Protein AF-A0A0Q8W7N7-F1 (afdb_monomer_lite)

Foldseek 3Di:
DDDDFDDDDDDDDDDDDDPPQADWGQDPVRDTDRQAWKKKKKFKAPDPQQLVLVVVQCVQWAPPVAFPDPLVVLCCCVGNVVHHDPCSQVVQVVQDDDPPDPLRQFGKDWTPTPPARIWMWGQASVRIIMTMTIHGDRPVDPVVVVVSVVVNVVCCVVSVTQKMWIAIPFPTDRYLVSVVPRPRTPDMDHHDD

pLDDT: mean 82.01, std 22.56, range [27.44, 98.69]

Radius of gyration: 17.37 Å; chains: 1; bounding box: 49×49×43 Å

Sequence (193 aa):
MLSFVRVVSLVRRTAAPDFDIAPEVIRADGSMGVVPPCFDAYVWVEPADRAATLRAFLDAYVDQVRPGDSRFEAFVRTYVDESPHEGDREALAELRRDDALQVDDCFSLYLRARNHFDAIVTLTRDGAVVLGLSLDDPYGRPAVGKQALKLAKALMAELDAVAAMGGIEVPPPQSRQEWADAARTEFRIGDVG

Secondary structure (DSSP, 8-state):
--PPP----------S-----PPEEE-TTS-EEE-PPEEEEEEEE--SSHHHHHHHHHHHHB-TTS-SSTTHHHHHHHHTSS-PPTTHHHHHHTT-S-TTS--TT-EEEEEEBSSSSEEEEEE-TTS-EEEEEEEE-TT--HHHHHHHHHHHHHHHHHTT-SEEEEEETPPPPSSHHHHHH-TTEEEEEE---

Structure (mmCIF, N/CA/C/O backbone):
data_AF-A0A0Q8W7N7-F1
#
_entry.id   AF-A0A0Q8W7N7-F1
#
loop_
_atom_site.group_PDB
_atom_site.id
_atom_site.type_symbol
_atom_site.label_atom_id
_atom_site.label_alt_id
_atom_site.label_comp_id
_atom_site.label_asym_id
_atom_site.label_entity_id
_atom_site.label_seq_id
_atom_site.pdbx_PDB_ins_code
_atom_site.Cartn_x
_atom_site.Cartn_y
_atom_site.Cartn_z
_atom_site.occupancy
_atom_site.B_iso_or_equiv
_atom_site.auth_seq_id
_atom_site.auth_comp_id
_atom_site.auth_asym_id
_atom_site.auth_atom_id
_atom_site.pdbx_PDB_model_num
ATOM 1 N N . MET A 1 1 ? 4.408 -31.107 5.233 1.00 31.61 1 MET A N 1
ATOM 2 C CA . MET A 1 1 ? 5.642 -30.955 6.029 1.00 31.61 1 MET A CA 1
ATOM 3 C C . MET A 1 1 ? 6.187 -29.572 5.697 1.00 31.61 1 MET A C 1
ATOM 5 O O . MET A 1 1 ? 6.656 -29.376 4.587 1.00 31.61 1 MET A O 1
ATOM 9 N N . LEU A 1 2 ? 5.922 -28.584 6.557 1.00 31.03 2 LEU A N 1
ATOM 10 C CA . LEU A 1 2 ? 6.242 -27.169 6.329 1.00 31.03 2 LEU A CA 1
ATOM 11 C C . LEU A 1 2 ? 7.675 -26.912 6.814 1.00 31.03 2 LEU A C 1
ATOM 13 O O . LEU A 1 2 ? 7.945 -27.068 8.003 1.00 31.03 2 LEU A O 1
ATOM 17 N N . SER A 1 3 ? 8.589 -26.577 5.901 1.00 27.44 3 SER A N 1
ATOM 18 C CA . SER A 1 3 ? 9.962 -26.189 6.246 1.00 27.44 3 SER A CA 1
ATOM 19 C C . SER A 1 3 ? 10.021 -24.697 6.551 1.00 27.44 3 SER A C 1
ATOM 21 O O . SER A 1 3 ? 9.694 -23.872 5.702 1.00 27.44 3 SER A O 1
ATOM 23 N N . PHE A 1 4 ? 10.462 -24.368 7.763 1.00 28.11 4 PHE A N 1
ATOM 24 C CA . PHE A 1 4 ? 10.823 -23.019 8.183 1.00 28.11 4 PHE A CA 1
ATOM 25 C C . PHE A 1 4 ? 12.135 -22.605 7.500 1.00 28.11 4 PHE A C 1
ATOM 27 O O . PHE A 1 4 ? 13.151 -23.284 7.655 1.00 28.11 4 PHE A O 1
ATOM 34 N N . VAL A 1 5 ? 12.130 -21.495 6.759 1.00 32.91 5 VAL A N 1
ATOM 35 C CA . VAL A 1 5 ? 13.355 -20.858 6.252 1.00 32.91 5 VAL A CA 1
ATOM 36 C C . VAL A 1 5 ? 13.882 -19.928 7.342 1.00 32.91 5 VAL A C 1
ATOM 38 O O . VAL A 1 5 ? 13.173 -19.041 7.808 1.00 32.91 5 VAL A O 1
ATOM 41 N N . ARG A 1 6 ? 15.122 -20.153 7.783 1.00 29.56 6 ARG A N 1
ATOM 42 C CA . ARG A 1 6 ? 15.813 -19.324 8.778 1.00 29.56 6 ARG A CA 1
ATOM 43 C C . ARG A 1 6 ? 16.761 -18.386 8.031 1.00 29.56 6 ARG A C 1
ATOM 45 O O . ARG A 1 6 ? 17.732 -18.853 7.445 1.00 29.56 6 ARG A O 1
ATOM 52 N N . VAL A 1 7 ? 16.480 -17.085 8.037 1.00 33.50 7 VAL A N 1
ATOM 53 C CA . VAL A 1 7 ? 17.370 -16.068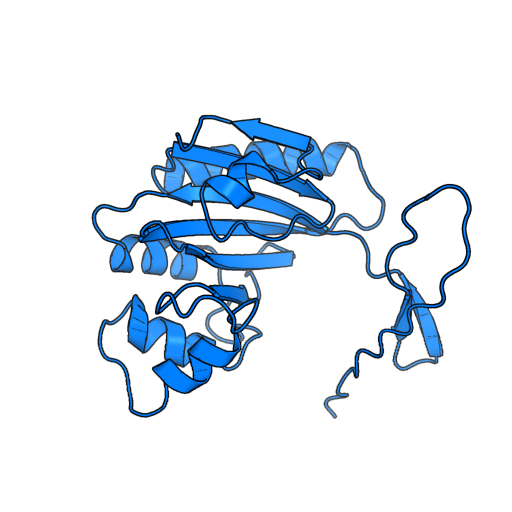 7.456 1.00 33.50 7 VAL A CA 1
ATOM 54 C C . VAL A 1 7 ? 18.549 -15.858 8.409 1.00 33.50 7 VAL A C 1
ATOM 56 O O . VAL A 1 7 ? 18.354 -15.509 9.572 1.00 33.50 7 VAL A O 1
ATOM 59 N N . VAL A 1 8 ? 19.775 -16.100 7.943 1.00 30.61 8 VAL A N 1
ATOM 60 C CA . VAL A 1 8 ? 21.008 -15.789 8.681 1.00 30.61 8 VAL A CA 1
ATOM 61 C C . VAL A 1 8 ? 21.778 -14.766 7.855 1.00 30.61 8 VAL A C 1
ATOM 63 O O . VAL A 1 8 ? 22.389 -15.118 6.853 1.00 30.61 8 VAL A O 1
ATOM 66 N N . SER A 1 9 ? 21.735 -13.496 8.259 1.00 32.84 9 SER A N 1
ATOM 67 C CA . SER A 1 9 ? 22.559 -12.452 7.646 1.00 32.84 9 SER A CA 1
ATOM 68 C C . SER A 1 9 ? 23.954 -12.490 8.271 1.00 32.84 9 SER A C 1
ATOM 70 O O . SER A 1 9 ? 24.112 -12.227 9.463 1.00 32.84 9 SER A O 1
ATOM 72 N N . LEU A 1 10 ? 24.971 -12.860 7.490 1.00 29.55 10 LEU A N 1
ATOM 73 C CA . LEU A 1 10 ? 26.372 -12.785 7.903 1.00 29.55 10 LEU A CA 1
ATOM 74 C C . LEU A 1 10 ? 27.085 -11.724 7.059 1.00 29.55 10 LEU A C 1
ATOM 76 O O . LEU A 1 10 ? 27.644 -12.016 6.005 1.00 29.55 10 LEU A O 1
ATOM 80 N N . VAL A 1 11 ? 27.085 -10.480 7.536 1.00 31.58 11 VAL A N 1
ATOM 81 C CA . VAL A 1 11 ? 27.823 -9.383 6.897 1.00 31.58 11 VAL A CA 1
ATOM 82 C C . VAL A 1 11 ? 29.319 -9.548 7.187 1.00 31.58 11 VAL A C 1
ATOM 84 O O . VAL A 1 11 ? 29.781 -9.279 8.298 1.00 31.58 11 VAL A O 1
ATOM 87 N N . ARG A 1 12 ? 30.112 -9.965 6.192 1.00 30.88 12 ARG A N 1
ATOM 88 C CA . ARG A 1 12 ? 31.575 -9.796 6.214 1.00 30.88 12 ARG A CA 1
ATOM 89 C C . ARG A 1 12 ? 31.953 -8.527 5.451 1.00 30.88 12 ARG A C 1
ATOM 91 O O . ARG A 1 12 ? 31.727 -8.427 4.254 1.00 30.88 12 ARG A O 1
ATOM 98 N N . ARG A 1 13 ? 32.566 -7.573 6.160 1.00 36.69 13 ARG A N 1
ATOM 99 C CA . ARG A 1 13 ? 33.202 -6.377 5.587 1.00 36.69 13 ARG A CA 1
ATOM 100 C C . ARG A 1 13 ? 34.448 -6.762 4.786 1.00 36.69 13 ARG A C 1
ATOM 102 O O . ARG A 1 13 ? 35.402 -7.235 5.396 1.00 36.69 13 ARG A O 1
ATOM 109 N N . THR A 1 14 ? 34.496 -6.417 3.502 1.00 32.50 14 THR A N 1
ATOM 110 C CA . THR A 1 14 ? 35.736 -6.058 2.786 1.00 32.50 14 THR A CA 1
ATOM 111 C C . THR A 1 14 ? 35.410 -5.141 1.608 1.00 32.50 14 THR A C 1
ATOM 113 O O . THR A 1 14 ? 34.416 -5.344 0.924 1.00 32.50 14 THR A O 1
ATOM 116 N N . ALA A 1 15 ? 36.239 -4.114 1.423 1.00 36.22 15 ALA A N 1
ATOM 117 C CA . ALA A 1 15 ? 36.049 -2.987 0.516 1.00 36.22 15 ALA A CA 1
ATOM 118 C C . ALA A 1 15 ? 36.466 -3.284 -0.940 1.00 36.22 15 ALA A C 1
ATOM 120 O O . ALA A 1 15 ? 37.569 -3.796 -1.134 1.00 36.22 15 ALA A O 1
ATOM 121 N N . ALA A 1 16 ? 35.613 -2.891 -1.903 1.00 27.98 16 ALA A N 1
ATOM 122 C CA . ALA A 1 16 ? 35.853 -2.464 -3.305 1.00 27.98 16 ALA A CA 1
ATOM 123 C C . ALA A 1 16 ? 34.728 -2.951 -4.261 1.00 27.98 16 ALA A C 1
ATOM 125 O O . ALA A 1 16 ? 34.099 -3.967 -3.988 1.00 27.98 16 ALA A O 1
ATOM 126 N N . PRO A 1 17 ? 34.540 -2.263 -5.406 1.00 36.19 17 PRO A N 1
ATOM 127 C CA . PRO A 1 17 ? 33.352 -1.475 -5.740 1.00 36.19 17 PRO A CA 1
ATOM 128 C C . PRO A 1 17 ? 32.074 -2.306 -5.978 1.00 36.19 17 PRO A C 1
ATOM 130 O O . PRO A 1 17 ? 32.093 -3.336 -6.652 1.00 36.19 17 PRO A O 1
ATOM 133 N N . ASP A 1 18 ? 30.969 -1.789 -5.443 1.00 35.50 18 ASP A N 1
ATOM 134 C CA . ASP A 1 18 ? 29.659 -2.430 -5.314 1.00 35.50 18 ASP A CA 1
ATOM 135 C C . ASP A 1 18 ? 28.981 -2.723 -6.666 1.00 35.50 18 ASP A C 1
ATOM 137 O O . ASP A 1 18 ? 28.331 -1.868 -7.267 1.00 35.50 18 ASP A O 1
ATOM 141 N N . PHE A 1 19 ? 29.089 -3.968 -7.130 1.00 35.94 19 PHE A N 1
ATOM 142 C CA . PHE A 1 19 ? 27.977 -4.605 -7.831 1.00 35.94 19 PHE A CA 1
ATOM 143 C C . PHE A 1 19 ? 27.096 -5.226 -6.747 1.00 35.94 19 PHE A C 1
ATOM 145 O O . PHE A 1 19 ? 27.557 -6.112 -6.033 1.00 35.94 19 PHE A O 1
ATOM 152 N N . ASP A 1 20 ? 25.873 -4.716 -6.591 1.00 39.72 20 ASP A N 1
ATOM 153 C CA . ASP A 1 20 ? 24.891 -5.162 -5.595 1.00 39.72 20 ASP A CA 1
ATOM 154 C C . ASP A 1 20 ? 24.533 -6.636 -5.888 1.00 39.72 20 ASP A C 1
ATOM 156 O O . ASP A 1 20 ? 23.731 -6.944 -6.772 1.00 39.72 20 ASP A O 1
ATOM 160 N N . ILE A 1 21 ? 25.229 -7.575 -5.237 1.00 40.91 21 ILE A N 1
ATOM 161 C CA . ILE A 1 21 ? 24.950 -9.009 -5.355 1.00 40.91 21 ILE A CA 1
ATOM 162 C C . ILE A 1 21 ? 23.685 -9.263 -4.536 1.00 40.91 21 ILE A C 1
ATOM 164 O O . ILE A 1 21 ? 23.698 -9.110 -3.315 1.00 40.91 21 ILE A O 1
ATOM 168 N N . ALA A 1 22 ? 22.597 -9.634 -5.213 1.00 44.16 22 ALA A N 1
ATOM 169 C CA . ALA A 1 22 ? 21.342 -10.016 -4.572 1.00 44.16 22 ALA A CA 1
ATOM 170 C C . ALA A 1 22 ? 21.587 -11.052 -3.451 1.00 44.16 22 ALA A C 1
ATOM 172 O O . ALA A 1 22 ? 22.429 -11.942 -3.621 1.00 44.16 22 ALA A O 1
ATOM 173 N N . PRO A 1 23 ? 20.883 -10.954 -2.308 1.00 43.47 23 PRO A N 1
ATOM 174 C CA . PRO A 1 23 ? 21.142 -11.803 -1.152 1.00 43.47 23 PRO A CA 1
ATOM 175 C C . PRO A 1 23 ? 20.980 -13.289 -1.507 1.00 43.47 23 PRO A C 1
ATOM 177 O O . PRO A 1 23 ? 19.946 -13.731 -2.014 1.00 43.47 23 PRO A O 1
ATOM 180 N N . GLU A 1 24 ? 22.029 -14.066 -1.242 1.00 41.31 24 GLU A N 1
ATOM 181 C CA . GLU A 1 24 ? 22.064 -15.508 -1.483 1.00 41.31 24 GLU A CA 1
ATOM 182 C C . GLU A 1 24 ? 21.156 -16.232 -0.477 1.00 41.31 24 GLU A C 1
ATOM 184 O O . GLU A 1 24 ? 21.339 -16.121 0.737 1.00 41.31 24 GLU A O 1
ATOM 189 N N . VAL A 1 25 ? 20.186 -17.012 -0.965 1.00 50.44 25 VAL A N 1
ATOM 190 C CA . VAL A 1 25 ? 19.356 -17.887 -0.127 1.00 50.44 25 VAL A CA 1
ATOM 191 C C . VAL A 1 25 ? 19.691 -19.341 -0.421 1.00 50.44 25 VAL A C 1
ATOM 193 O O . VAL A 1 25 ? 19.591 -19.823 -1.550 1.00 50.44 25 VAL A O 1
ATOM 196 N N . ILE A 1 26 ? 20.054 -20.071 0.631 1.00 47.50 26 ILE A N 1
ATOM 197 C CA . ILE A 1 26 ? 20.244 -21.518 0.561 1.00 47.50 26 ILE A CA 1
ATOM 198 C C . ILE A 1 26 ? 18.860 -22.164 0.496 1.00 47.50 26 ILE A C 1
ATOM 200 O O . ILE A 1 26 ? 18.086 -22.117 1.456 1.00 47.50 26 ILE A O 1
ATOM 204 N N . ARG A 1 27 ? 18.535 -22.765 -0.650 1.00 50.12 27 ARG A N 1
ATOM 205 C CA . ARG A 1 27 ? 17.310 -23.551 -0.819 1.00 50.12 27 ARG A CA 1
ATOM 206 C C . ARG A 1 27 ? 17.395 -24.838 0.004 1.00 50.12 27 ARG A C 1
ATOM 208 O O . ARG A 1 27 ? 18.475 -25.304 0.359 1.00 50.12 27 ARG A O 1
ATOM 215 N N . ALA A 1 28 ? 16.245 -25.451 0.284 1.00 44.25 28 ALA A N 1
ATOM 216 C CA . ALA A 1 28 ? 16.158 -26.682 1.079 1.00 44.25 28 ALA A CA 1
ATOM 217 C C . ALA A 1 28 ? 16.933 -27.880 0.481 1.00 44.25 28 ALA A C 1
ATOM 219 O O . ALA A 1 28 ? 17.187 -28.852 1.186 1.00 44.25 28 ALA A O 1
ATOM 220 N N . ASP A 1 29 ? 17.314 -27.809 -0.796 1.00 53.25 29 ASP A N 1
ATOM 221 C CA . ASP A 1 29 ? 18.128 -28.800 -1.508 1.00 53.25 29 ASP A CA 1
ATOM 222 C C . ASP A 1 29 ? 19.639 -28.483 -1.502 1.00 53.25 29 ASP A C 1
ATOM 224 O O . ASP A 1 29 ? 20.420 -29.184 -2.142 1.00 53.25 29 ASP A O 1
ATOM 228 N N . GLY A 1 30 ? 20.066 -27.437 -0.787 1.00 42.97 30 GLY A N 1
ATOM 229 C CA . GLY A 1 30 ? 21.461 -27.002 -0.730 1.00 42.97 30 GLY A CA 1
ATOM 230 C C . GLY A 1 30 ? 21.935 -26.244 -1.972 1.00 42.97 30 GLY A C 1
ATOM 231 O O . GLY A 1 30 ? 23.113 -25.897 -2.048 1.00 42.97 30 GLY A O 1
ATOM 232 N N . SER A 1 31 ? 21.050 -25.960 -2.934 1.00 45.09 31 SER A N 1
ATOM 233 C CA . SER A 1 31 ? 21.378 -25.086 -4.058 1.00 45.09 31 SER A CA 1
ATOM 234 C C . SER A 1 31 ? 21.342 -23.612 -3.642 1.00 45.09 31 SER A C 1
ATOM 236 O O . SER A 1 31 ? 20.489 -23.171 -2.866 1.00 45.09 31 SER A O 1
ATOM 238 N N . MET A 1 32 ? 22.291 -22.841 -4.172 1.00 44.06 32 MET A N 1
ATOM 239 C CA . MET A 1 32 ? 22.302 -21.384 -4.059 1.00 44.06 32 MET A CA 1
ATOM 240 C C . MET A 1 32 ? 21.184 -20.834 -4.947 1.00 44.06 32 MET A C 1
ATOM 242 O O . MET A 1 32 ? 21.262 -20.899 -6.175 1.00 44.06 32 MET A O 1
ATOM 246 N N . GLY A 1 33 ? 20.110 -20.349 -4.332 1.00 45.84 33 GLY A N 1
ATOM 247 C CA . GLY A 1 33 ? 19.077 -19.585 -5.010 1.00 45.84 33 GLY A CA 1
ATOM 248 C C . GLY A 1 33 ? 19.364 -18.101 -4.848 1.00 45.84 33 GLY A C 1
ATOM 249 O O . GLY A 1 33 ? 19.433 -17.607 -3.728 1.00 45.84 33 GLY A O 1
ATOM 250 N N . VAL A 1 34 ? 19.499 -17.381 -5.956 1.00 51.72 34 VAL A N 1
ATOM 251 C CA . VAL A 1 34 ? 19.379 -15.920 -5.939 1.00 51.72 34 VAL A CA 1
ATOM 252 C C . VAL A 1 34 ? 17.911 -15.618 -5.633 1.00 51.72 34 VAL A C 1
ATOM 254 O O . VAL A 1 34 ? 17.048 -16.123 -6.361 1.00 51.72 34 VAL A O 1
ATOM 257 N N . VAL A 1 35 ? 17.607 -14.879 -4.555 1.00 55.12 35 VAL A N 1
ATOM 258 C CA . VAL A 1 35 ? 16.278 -14.257 -4.450 1.00 55.12 35 VAL A CA 1
ATOM 259 C C . VAL A 1 35 ? 16.245 -13.216 -5.551 1.00 55.12 35 VAL A C 1
ATOM 261 O O . VAL A 1 35 ? 17.089 -12.317 -5.560 1.00 55.12 35 VAL A O 1
ATOM 264 N N . PRO A 1 36 ? 15.372 -13.399 -6.540 1.00 59.44 36 PRO A N 1
ATOM 265 C CA . PRO A 1 36 ? 15.332 -12.473 -7.636 1.00 59.44 36 PRO A CA 1
ATOM 266 C C . PRO A 1 36 ? 14.867 -11.100 -7.138 1.00 59.44 36 PRO A C 1
ATOM 268 O O . PRO A 1 36 ? 13.964 -11.062 -6.303 1.00 59.44 36 PRO A O 1
ATOM 271 N N . PRO A 1 37 ? 15.489 -9.998 -7.592 1.00 74.12 37 PRO A N 1
ATOM 272 C CA . PRO A 1 37 ? 15.136 -8.682 -7.092 1.00 74.12 37 PRO A CA 1
ATOM 273 C C . PRO A 1 37 ? 13.678 -8.359 -7.427 1.00 74.12 37 PRO A C 1
ATOM 275 O O . PRO A 1 37 ? 13.193 -8.660 -8.522 1.00 74.12 37 PRO A O 1
ATOM 278 N N . CYS A 1 38 ? 12.984 -7.739 -6.483 1.00 85.94 38 CYS A N 1
ATOM 279 C CA . CYS A 1 38 ? 11.637 -7.233 -6.681 1.00 85.94 38 CYS A CA 1
ATOM 280 C C . CYS A 1 38 ? 11.678 -5.781 -7.148 1.00 85.94 38 CYS A C 1
ATOM 282 O O . CYS A 1 38 ? 12.489 -4.975 -6.687 1.00 85.94 38 CYS A O 1
ATOM 284 N N . PHE A 1 39 ? 10.780 -5.444 -8.072 1.00 92.88 39 PHE A N 1
ATOM 285 C CA . PHE A 1 39 ? 10.512 -4.057 -8.416 1.00 92.88 39 PHE A CA 1
ATOM 286 C C . PHE A 1 39 ? 9.278 -3.593 -7.654 1.00 92.88 39 PHE A C 1
ATOM 288 O O . PHE A 1 39 ? 8.162 -4.042 -7.934 1.00 92.88 39 PHE A O 1
ATOM 295 N N . ASP A 1 40 ? 9.469 -2.667 -6.727 1.00 94.94 40 ASP A N 1
ATOM 296 C CA . ASP A 1 40 ? 8.406 -2.156 -5.877 1.00 94.94 40 ASP A CA 1
ATOM 297 C C . ASP A 1 40 ? 7.794 -0.895 -6.479 1.00 94.94 40 ASP A C 1
ATOM 299 O O . ASP A 1 40 ? 8.495 -0.005 -6.969 1.00 94.94 40 ASP A O 1
ATOM 303 N N . ALA A 1 41 ? 6.467 -0.813 -6.438 1.00 97.25 41 ALA A N 1
ATOM 304 C CA . ALA A 1 41 ? 5.713 0.374 -6.805 1.00 97.25 41 ALA A CA 1
ATOM 305 C C . ALA A 1 41 ? 4.823 0.791 -5.634 1.00 97.25 41 ALA A C 1
ATOM 307 O O . ALA A 1 41 ? 3.957 0.027 -5.210 1.00 97.25 41 ALA A O 1
ATOM 308 N N . TYR A 1 42 ? 5.011 2.018 -5.156 1.00 98.38 42 TYR A N 1
ATOM 309 C CA . TYR A 1 42 ? 4.294 2.600 -4.028 1.00 98.38 42 TYR A CA 1
ATOM 310 C C . TYR A 1 42 ? 3.517 3.841 -4.446 1.00 98.38 42 TYR A C 1
ATOM 312 O O . TYR A 1 42 ? 3.970 4.623 -5.286 1.00 98.38 42 TYR A O 1
ATOM 320 N N . VAL A 1 43 ? 2.381 4.061 -3.795 1.00 98.62 43 VAL A N 1
ATOM 321 C CA . VAL A 1 43 ? 1.606 5.298 -3.863 1.00 98.62 43 VAL A CA 1
ATOM 322 C C . VAL A 1 43 ? 1.434 5.893 -2.470 1.00 98.62 43 VAL A C 1
ATOM 324 O O . VAL A 1 43 ? 1.288 5.159 -1.493 1.00 98.62 43 VAL A O 1
ATOM 327 N N . TRP A 1 44 ? 1.465 7.221 -2.387 1.00 98.56 44 TRP A N 1
ATOM 328 C CA . TRP A 1 44 ? 1.212 7.982 -1.166 1.00 98.56 44 TRP A CA 1
ATOM 329 C C . TRP A 1 44 ? -0.221 8.497 -1.178 1.00 98.56 44 TRP A C 1
ATOM 331 O O . TRP A 1 44 ? -0.589 9.297 -2.044 1.00 98.56 44 TRP A O 1
ATOM 341 N N . VAL A 1 45 ? -1.021 8.050 -0.217 1.00 98.12 45 VAL A N 1
ATOM 342 C CA . VAL A 1 45 ? -2.424 8.441 -0.087 1.00 98.12 45 VAL A CA 1
ATOM 343 C C . VAL A 1 45 ? -2.605 9.226 1.205 1.00 98.12 45 VAL A C 1
ATOM 345 O O . VAL A 1 45 ? -2.141 8.813 2.271 1.00 98.12 45 VAL A O 1
ATOM 348 N N . GLU A 1 46 ? -3.326 10.339 1.111 1.00 96.62 46 GLU A N 1
ATOM 349 C CA . GLU A 1 46 ? -3.773 11.143 2.250 1.00 96.62 46 GLU A CA 1
ATOM 350 C C . GLU A 1 46 ? -5.284 10.963 2.410 1.00 96.62 46 GLU A C 1
ATOM 352 O O . GLU A 1 46 ? -6.069 11.794 1.949 1.00 96.62 46 GLU A O 1
ATOM 357 N N . PRO A 1 47 ? -5.726 9.828 2.975 1.00 90.19 47 PRO A N 1
ATOM 358 C CA . PRO A 1 47 ? -7.126 9.464 2.902 1.00 90.19 47 PRO A CA 1
ATOM 359 C C . PRO A 1 47 ? -7.966 10.322 3.851 1.00 90.19 47 PRO A C 1
ATOM 361 O O . PRO A 1 47 ? -7.658 10.437 5.036 1.00 90.19 47 PRO A O 1
ATOM 364 N N . ALA A 1 48 ? -9.090 10.845 3.353 1.00 93.38 48 ALA A N 1
ATOM 365 C CA . ALA A 1 48 ? -10.131 11.411 4.214 1.00 93.38 48 ALA A CA 1
ATOM 366 C C . ALA A 1 48 ? -10.774 10.329 5.107 1.00 93.38 48 ALA A C 1
ATOM 368 O O . ALA A 1 48 ? -11.131 10.601 6.251 1.00 93.38 48 ALA A O 1
ATOM 369 N N . ASP A 1 49 ? -10.881 9.101 4.586 1.00 95.81 49 ASP A N 1
ATOM 370 C CA . ASP A 1 49 ? -11.301 7.898 5.308 1.00 95.81 49 ASP A CA 1
ATOM 371 C C . ASP A 1 49 ? -10.249 6.796 5.121 1.00 95.81 49 ASP A C 1
ATOM 373 O O . ASP A 1 49 ? -10.157 6.127 4.081 1.00 95.81 49 ASP A O 1
ATOM 377 N N . ARG A 1 50 ? -9.407 6.636 6.145 1.00 96.00 50 ARG A N 1
ATOM 378 C CA . ARG A 1 50 ? -8.313 5.662 6.138 1.00 96.00 50 ARG A CA 1
ATOM 379 C C . ARG A 1 50 ? -8.829 4.226 6.114 1.00 96.00 50 ARG A C 1
ATOM 381 O O . ARG A 1 50 ? -8.284 3.418 5.366 1.00 96.00 50 ARG A O 1
ATOM 388 N N . ALA A 1 51 ? -9.857 3.908 6.898 1.00 97.25 51 ALA A N 1
ATOM 389 C CA . ALA A 1 51 ? -10.385 2.551 7.000 1.00 97.25 51 ALA A CA 1
ATOM 390 C C . ALA A 1 51 ? -10.974 2.090 5.659 1.00 97.25 51 ALA A C 1
ATOM 392 O O . ALA A 1 51 ? -10.669 0.989 5.196 1.00 97.25 51 ALA A O 1
ATOM 393 N N . ALA A 1 52 ? -11.735 2.957 4.983 1.00 97.44 52 ALA A N 1
ATOM 394 C CA . ALA A 1 52 ? -12.278 2.669 3.657 1.00 97.44 52 ALA A CA 1
ATOM 395 C C . ALA A 1 52 ? -11.176 2.477 2.602 1.00 97.44 52 ALA A C 1
ATOM 397 O O . ALA A 1 52 ? -11.243 1.537 1.808 1.00 97.44 52 ALA A O 1
ATOM 398 N N . THR A 1 53 ? -10.139 3.319 2.624 1.00 97.94 53 THR A N 1
ATOM 399 C CA . THR A 1 53 ? -8.993 3.223 1.702 1.00 97.94 53 THR A CA 1
ATOM 400 C C . THR A 1 53 ? -8.233 1.910 1.890 1.00 97.94 53 THR A C 1
ATOM 402 O O . THR A 1 53 ? -7.949 1.202 0.923 1.00 97.94 53 THR A O 1
ATOM 405 N N . LEU A 1 54 ? -7.945 1.549 3.145 1.00 98.31 54 LEU A N 1
ATOM 406 C CA . LEU A 1 54 ? -7.304 0.281 3.478 1.00 98.31 54 LEU A CA 1
ATOM 407 C C . LEU A 1 54 ? -8.169 -0.899 3.034 1.00 98.31 54 LEU A C 1
ATOM 409 O O . LEU A 1 54 ? -7.664 -1.796 2.364 1.00 98.31 54 LEU A O 1
ATOM 413 N N . ARG A 1 55 ? -9.474 -0.884 3.336 1.00 98.44 55 ARG A N 1
ATOM 414 C CA . ARG A 1 55 ? -10.402 -1.944 2.919 1.00 98.44 55 ARG A CA 1
ATOM 415 C C . ARG A 1 55 ? -10.397 -2.133 1.404 1.00 98.44 55 ARG A C 1
ATOM 417 O O . ARG A 1 55 ? -10.217 -3.257 0.947 1.00 98.44 55 ARG A O 1
ATOM 424 N N . ALA A 1 56 ? -10.512 -1.049 0.636 1.00 98.06 56 ALA A N 1
ATOM 425 C CA . ALA A 1 56 ? -10.494 -1.102 -0.825 1.00 98.06 56 ALA A CA 1
ATOM 426 C C . ALA A 1 56 ? -9.211 -1.760 -1.361 1.00 98.06 56 ALA A C 1
ATOM 428 O O . ALA A 1 56 ? -9.280 -2.672 -2.187 1.00 98.06 56 ALA A O 1
ATOM 429 N N . PHE A 1 57 ? -8.046 -1.368 -0.836 1.00 98.56 57 PHE A N 1
ATOM 430 C CA . PHE A 1 57 ? -6.770 -1.960 -1.233 1.00 98.56 57 PHE A CA 1
ATOM 431 C C . PHE A 1 57 ? -6.672 -3.452 -0.867 1.00 98.56 57 PHE A C 1
ATOM 433 O O . PHE A 1 57 ? -6.288 -4.277 -1.700 1.00 98.56 57 PHE A O 1
ATOM 440 N N . LEU A 1 58 ? -7.050 -3.823 0.361 1.00 98.44 58 LEU A N 1
ATOM 441 C CA . LEU A 1 58 ? -7.021 -5.214 0.824 1.00 98.44 58 LEU A CA 1
ATOM 442 C C . LEU A 1 58 ? -7.977 -6.113 0.023 1.00 98.44 58 LEU A C 1
ATOM 444 O O . LEU A 1 58 ? -7.641 -7.258 -0.294 1.00 98.44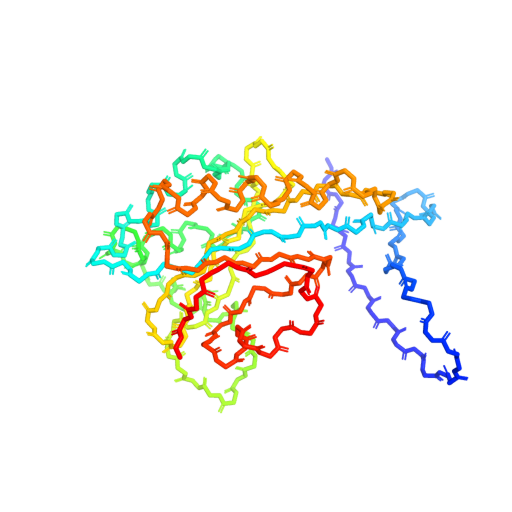 58 LEU A O 1
ATOM 448 N N . ASP A 1 59 ? -9.160 -5.610 -0.320 1.00 98.19 59 ASP A N 1
ATOM 449 C CA . ASP A 1 59 ? -10.163 -6.338 -1.099 1.00 98.19 59 ASP A CA 1
ATOM 450 C C . ASP A 1 59 ? -9.732 -6.553 -2.547 1.00 98.19 59 ASP A C 1
ATOM 452 O O . ASP A 1 59 ? -10.000 -7.620 -3.111 1.00 98.19 59 ASP A O 1
ATOM 456 N N . ALA A 1 60 ? -9.041 -5.582 -3.143 1.00 97.69 60 ALA A N 1
ATOM 457 C CA . ALA A 1 60 ? -8.561 -5.671 -4.514 1.00 97.69 60 ALA A CA 1
ATOM 458 C C . ALA A 1 60 ? -7.309 -6.556 -4.634 1.00 97.69 60 ALA A C 1
ATOM 460 O O . ALA A 1 60 ? -7.239 -7.416 -5.521 1.00 97.69 60 ALA A O 1
ATOM 461 N N . TYR A 1 61 ? -6.341 -6.397 -3.726 1.00 98.31 61 TYR A N 1
ATOM 462 C CA . TYR A 1 61 ? -4.974 -6.852 -3.980 1.00 98.31 61 TYR A CA 1
ATOM 463 C C . TYR A 1 61 ? -4.463 -7.975 -3.071 1.00 98.31 61 TYR A C 1
ATOM 465 O O . TYR A 1 61 ? -3.576 -8.718 -3.498 1.00 98.31 61 TYR A O 1
ATOM 473 N N . VAL A 1 62 ? -5.024 -8.174 -1.874 1.00 98.25 62 VAL A N 1
ATOM 474 C CA . VAL A 1 62 ? -4.484 -9.119 -0.875 1.00 98.25 62 VAL A CA 1
ATOM 475 C C . VAL A 1 62 ? -5.189 -10.482 -0.908 1.00 98.25 62 VAL A C 1
ATOM 477 O O . VAL A 1 62 ? -6.419 -10.572 -1.002 1.00 98.25 62 VAL A O 1
ATOM 480 N N . ASP A 1 63 ? -4.421 -11.578 -0.819 1.00 97.50 63 ASP A N 1
ATOM 481 C CA . ASP A 1 63 ? -4.959 -12.924 -0.553 1.00 97.50 63 ASP A CA 1
ATOM 482 C C . ASP A 1 63 ? -5.396 -13.008 0.918 1.00 97.50 63 ASP A C 1
ATOM 484 O O . ASP A 1 63 ? -4.628 -13.395 1.793 1.00 97.50 63 ASP A O 1
ATOM 488 N N . GLN A 1 64 ? -6.647 -12.639 1.194 1.00 95.19 64 GLN A N 1
ATOM 489 C CA . GLN A 1 64 ? -7.186 -12.607 2.558 1.00 95.19 64 GLN A CA 1
ATOM 490 C C . GLN A 1 64 ? -7.356 -14.000 3.185 1.00 95.19 64 GLN A C 1
ATOM 492 O O . GLN A 1 64 ? -7.504 -14.109 4.397 1.00 95.19 64 GLN A O 1
ATOM 497 N N . VAL A 1 65 ? -7.321 -15.075 2.388 1.00 95.75 65 VAL A N 1
ATOM 498 C CA . VAL A 1 65 ? -7.377 -16.449 2.912 1.00 95.75 65 VAL A CA 1
ATOM 499 C C . VAL A 1 65 ? -5.997 -16.884 3.401 1.00 95.75 65 VAL A C 1
ATOM 501 O O . VAL A 1 65 ? -5.884 -17.651 4.357 1.00 95.75 65 VAL A O 1
ATOM 504 N N . ARG A 1 66 ? -4.929 -16.424 2.737 1.00 95.00 66 ARG A N 1
ATOM 505 C CA . ARG A 1 66 ? -3.535 -16.729 3.090 1.00 95.00 66 ARG A CA 1
ATOM 506 C C . ARG A 1 66 ? -2.665 -15.474 2.968 1.00 95.00 66 ARG A C 1
ATOM 508 O O . ARG A 1 66 ? -1.836 -15.407 2.060 1.00 95.00 66 ARG A O 1
ATOM 515 N N . PRO A 1 67 ? -2.791 -14.526 3.909 1.00 93.94 67 PRO A N 1
ATOM 516 C CA . PRO A 1 67 ? -2.168 -13.206 3.813 1.00 93.94 67 PRO A CA 1
ATOM 517 C C . PRO A 1 67 ? -0.642 -13.216 3.942 1.00 93.94 67 PRO A C 1
ATOM 519 O O . PRO A 1 67 ? -0.011 -12.202 3.688 1.00 93.94 67 PRO A O 1
ATOM 522 N N . GLY A 1 68 ? -0.022 -14.333 4.330 1.00 93.88 68 GLY A N 1
ATOM 523 C CA . GLY A 1 68 ? 1.436 -14.458 4.456 1.00 93.88 68 GLY A CA 1
ATOM 524 C C . GLY A 1 68 ? 1.997 -13.976 5.796 1.00 93.88 68 GLY A C 1
ATOM 525 O O . GLY A 1 68 ? 2.955 -14.573 6.279 1.00 93.88 68 GLY A O 1
ATOM 526 N N . ASP A 1 69 ? 1.354 -13.000 6.442 1.00 95.50 69 ASP A N 1
ATOM 527 C CA . ASP A 1 69 ? 1.711 -12.513 7.779 1.00 95.50 69 ASP A CA 1
ATOM 528 C C . ASP A 1 69 ? 0.603 -12.825 8.800 1.00 95.50 69 ASP A C 1
AT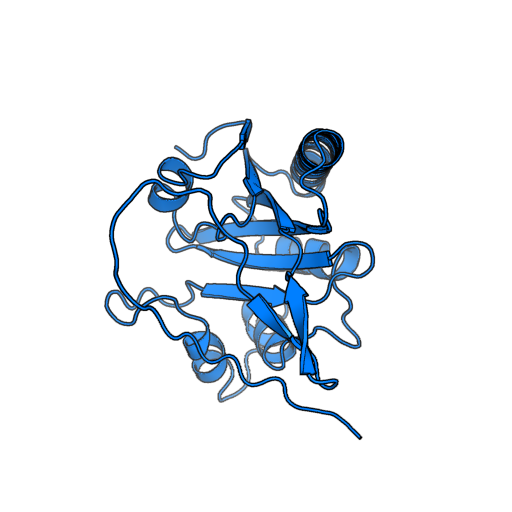OM 530 O O . ASP A 1 69 ? -0.573 -12.530 8.574 1.00 95.50 69 ASP A O 1
ATOM 534 N N . SER A 1 70 ? 0.967 -13.415 9.943 1.00 96.12 70 SER A N 1
ATOM 535 C CA . SER A 1 70 ? 0.017 -13.791 11.000 1.00 96.12 70 SER A CA 1
ATOM 536 C C . SER A 1 70 ? -0.630 -12.596 11.702 1.00 96.12 70 SER A C 1
ATOM 538 O O . SER A 1 70 ? -1.641 -12.764 12.378 1.00 96.12 70 SER A O 1
ATOM 540 N N . ARG A 1 71 ? -0.072 -11.390 11.550 1.00 97.44 71 ARG A N 1
ATOM 541 C CA . ARG A 1 71 ? -0.597 -10.149 12.139 1.00 97.44 71 ARG A CA 1
ATOM 542 C C . ARG A 1 71 ? -1.671 -9.490 11.273 1.00 97.44 71 ARG A C 1
ATOM 544 O O . ARG A 1 71 ? -2.262 -8.501 11.697 1.00 97.44 71 ARG A O 1
ATOM 551 N N . PHE A 1 72 ? -1.965 -10.038 10.090 1.00 98.06 72 PHE A N 1
ATOM 552 C CA . PHE A 1 72 ? -2.975 -9.494 9.178 1.00 98.06 72 PHE A CA 1
ATOM 553 C C . PHE A 1 72 ? -4.349 -9.310 9.839 1.00 98.06 72 PHE A C 1
ATOM 555 O O . PHE A 1 72 ? -4.955 -8.252 9.709 1.00 98.06 72 PHE A O 1
ATOM 562 N N . GLU A 1 73 ? -4.833 -10.295 10.595 1.00 97.94 73 GLU A N 1
ATOM 563 C CA . GLU A 1 73 ? -6.146 -10.177 11.241 1.00 97.94 73 GLU A CA 1
ATOM 564 C C . GLU A 1 73 ? -6.173 -9.089 12.325 1.00 97.94 73 GLU A C 1
ATOM 566 O O . GLU A 1 73 ? -7.163 -8.368 12.445 1.00 97.94 73 GLU A O 1
ATOM 571 N N . ALA A 1 74 ? -5.082 -8.936 13.086 1.00 98.00 74 ALA A N 1
ATOM 572 C CA . ALA A 1 74 ? -4.938 -7.857 14.064 1.00 98.00 74 ALA A CA 1
ATOM 573 C C . ALA A 1 74 ? -4.926 -6.485 13.372 1.00 98.00 74 ALA A C 1
ATOM 575 O O . ALA A 1 74 ? -5.567 -5.545 13.844 1.00 98.00 74 ALA A O 1
ATOM 576 N N . PHE A 1 75 ? -4.257 -6.382 12.218 1.00 98.06 75 PHE A N 1
ATOM 577 C CA . PHE A 1 75 ? -4.260 -5.177 11.389 1.00 98.06 75 PHE A CA 1
ATOM 578 C C . PHE A 1 75 ? -5.674 -4.809 10.924 1.00 98.06 75 PHE A C 1
ATOM 580 O O . PHE A 1 75 ? -6.094 -3.665 11.105 1.00 98.06 75 PHE A O 1
ATOM 587 N N . VAL A 1 76 ? -6.422 -5.773 10.375 1.00 98.44 76 VAL A N 1
ATOM 588 C CA . VAL A 1 76 ? -7.800 -5.561 9.901 1.00 98.44 76 VAL A CA 1
ATOM 589 C C . VAL A 1 76 ? -8.701 -5.106 11.048 1.00 98.44 76 VAL A C 1
ATOM 591 O O . VAL A 1 76 ? -9.320 -4.047 10.949 1.00 98.44 76 VAL A O 1
ATOM 594 N N . ARG A 1 77 ? -8.704 -5.822 12.179 1.00 98.38 77 ARG A N 1
ATOM 595 C CA . ARG A 1 77 ? -9.500 -5.425 13.349 1.00 98.38 77 ARG A CA 1
ATOM 596 C C . ARG A 1 77 ? -9.155 -4.026 13.846 1.00 98.38 77 ARG A C 1
ATOM 598 O O . ARG A 1 77 ? -10.049 -3.267 14.196 1.00 98.38 77 ARG A O 1
ATOM 605 N N . THR A 1 78 ? -7.871 -3.676 13.873 1.00 97.56 78 THR A N 1
ATOM 606 C CA . THR A 1 78 ? -7.411 -2.412 14.460 1.00 97.56 78 THR A CA 1
ATOM 607 C C . THR A 1 78 ? -7.656 -1.209 13.552 1.00 97.56 78 THR A C 1
ATOM 609 O O . THR A 1 78 ? -8.130 -0.183 14.036 1.00 97.56 78 THR A O 1
ATOM 612 N N . TYR A 1 79 ? -7.337 -1.307 12.257 1.00 96.94 79 TYR A N 1
ATOM 613 C CA . TYR A 1 79 ? -7.294 -0.142 11.357 1.00 96.94 79 TYR A CA 1
ATOM 614 C C . TYR A 1 79 ? -8.361 -0.136 10.261 1.00 96.94 79 TYR A C 1
ATOM 616 O O . TYR A 1 79 ? -8.495 0.874 9.571 1.00 96.94 79 TYR A O 1
ATOM 624 N N . VAL A 1 80 ? -9.099 -1.234 10.082 1.00 97.56 80 VAL A N 1
ATOM 625 C CA . VAL A 1 80 ? -10.143 -1.351 9.052 1.00 97.56 80 VAL A CA 1
ATOM 626 C C . VAL A 1 80 ? -11.525 -1.488 9.680 1.00 97.56 80 VAL A C 1
ATOM 628 O O . VAL A 1 80 ? -12.451 -0.787 9.279 1.00 97.56 80 VAL A O 1
ATOM 631 N N . ASP A 1 81 ? -11.667 -2.363 10.672 1.00 97.75 81 ASP A N 1
ATOM 632 C CA . ASP A 1 81 ? -12.940 -2.573 11.372 1.00 97.75 81 ASP A CA 1
ATOM 633 C C . ASP A 1 81 ? -13.076 -1.697 12.626 1.00 97.75 81 ASP A C 1
ATOM 635 O O . ASP A 1 81 ? -14.163 -1.592 13.189 1.00 97.75 81 ASP A O 1
ATOM 639 N N . GLU A 1 82 ? -11.980 -1.057 13.046 1.00 95.50 82 GLU A N 1
ATOM 640 C CA . GLU A 1 82 ? -11.905 -0.166 14.212 1.00 95.50 82 GLU A CA 1
ATOM 641 C C . GLU A 1 82 ? -12.387 -0.826 15.522 1.00 95.50 82 GLU A C 1
ATOM 643 O O . GLU A 1 82 ? -12.913 -0.181 16.430 1.00 95.50 82 GLU A O 1
ATOM 648 N N . SER A 1 83 ? -12.163 -2.137 15.641 1.00 97.31 83 SER A N 1
ATOM 649 C CA . SER A 1 83 ? -12.561 -2.989 16.762 1.00 97.31 83 SER A CA 1
ATOM 650 C C . SER A 1 83 ? -11.389 -3.863 17.256 1.00 97.31 83 SER A C 1
ATOM 652 O O . SER A 1 83 ? -11.447 -5.092 17.139 1.00 97.31 83 SER A O 1
ATOM 654 N N . PRO A 1 84 ? -10.296 -3.266 17.777 1.00 96.44 84 PRO A N 1
ATOM 655 C CA . PRO A 1 84 ? -9.115 -4.015 18.200 1.00 96.44 84 PRO A CA 1
ATOM 656 C C . PRO A 1 84 ? -9.424 -4.949 19.376 1.00 96.44 84 PRO A C 1
ATOM 658 O O . PRO A 1 84 ? -10.160 -4.594 20.300 1.00 96.44 84 PRO A O 1
ATOM 661 N N . HIS A 1 85 ? -8.819 -6.133 19.359 1.00 97.50 85 HIS A N 1
ATOM 662 C CA . HIS A 1 85 ? -8.802 -7.051 20.494 1.00 97.50 85 HIS A CA 1
ATOM 663 C C . HIS A 1 85 ? -7.600 -6.775 21.411 1.00 97.50 85 HIS A C 1
ATOM 665 O O . HIS A 1 85 ? -6.643 -6.094 21.037 1.00 97.50 85 HIS A O 1
ATOM 671 N N . GLU A 1 86 ? -7.641 -7.324 22.627 1.00 96.94 86 GLU A N 1
ATOM 672 C CA . GLU A 1 86 ? -6.487 -7.329 23.532 1.00 96.94 86 GLU A CA 1
ATOM 673 C C . GLU A 1 86 ? -5.288 -8.022 22.861 1.00 96.94 86 GLU A C 1
ATOM 675 O O . GLU A 1 86 ? -5.432 -9.113 22.307 1.00 96.94 86 GLU A O 1
ATOM 680 N N . GLY A 1 87 ? -4.114 -7.384 22.893 1.00 95.25 87 GLY A N 1
ATOM 681 C CA . GLY A 1 87 ? -2.889 -7.894 22.270 1.00 95.25 87 GLY A CA 1
ATOM 682 C C . GLY A 1 87 ? -2.671 -7.472 20.812 1.00 95.25 87 GLY A C 1
ATOM 683 O O . GLY A 1 87 ? -1.561 -7.635 20.304 1.00 95.25 87 GLY A O 1
ATOM 684 N N . ASP A 1 88 ? -3.683 -6.925 20.121 1.00 96.19 88 ASP A N 1
ATOM 685 C CA . ASP A 1 88 ? -3.546 -6.553 18.704 1.00 96.19 88 ASP A CA 1
ATOM 686 C C . ASP A 1 88 ? -2.504 -5.441 18.513 1.00 96.19 88 ASP A C 1
ATOM 688 O O . ASP A 1 88 ? -1.671 -5.510 17.609 1.00 96.19 88 ASP A O 1
ATOM 692 N N . ARG A 1 89 ? -2.509 -4.425 19.383 1.00 92.62 89 ARG A N 1
ATOM 693 C CA . ARG A 1 89 ? -1.573 -3.295 19.281 1.00 92.62 89 ARG A CA 1
ATOM 694 C C . ARG A 1 89 ? -0.143 -3.719 19.580 1.00 92.62 89 ARG A C 1
ATOM 696 O O . ARG A 1 89 ? 0.776 -3.270 18.901 1.00 92.62 89 ARG A O 1
ATOM 703 N N . GLU A 1 90 ? 0.042 -4.594 20.559 1.00 91.94 90 GLU A N 1
ATOM 704 C CA . GLU A 1 90 ? 1.334 -5.164 20.928 1.00 91.94 90 GLU A CA 1
ATOM 705 C C . GLU A 1 90 ? 1.904 -6.000 19.778 1.00 91.94 90 GLU A C 1
ATOM 707 O O . GLU A 1 90 ? 3.056 -5.809 19.394 1.00 91.94 90 GLU A O 1
ATOM 712 N N . ALA A 1 91 ? 1.080 -6.854 19.163 1.00 93.62 91 ALA A N 1
ATOM 713 C CA . ALA A 1 91 ? 1.487 -7.654 18.012 1.00 93.62 91 ALA A CA 1
ATOM 714 C C . ALA A 1 91 ? 1.874 -6.785 16.800 1.00 93.62 91 ALA A C 1
ATOM 716 O O . ALA A 1 91 ? 2.818 -7.102 16.075 1.00 93.62 91 ALA A O 1
ATOM 717 N N . LEU A 1 92 ? 1.162 -5.677 16.572 1.00 93.88 92 LEU A N 1
ATOM 718 C CA . LEU A 1 92 ? 1.461 -4.736 15.487 1.00 93.88 92 LEU A CA 1
ATOM 719 C C . LEU A 1 92 ? 2.681 -3.858 15.799 1.00 93.88 92 LEU A C 1
ATOM 721 O O . LEU A 1 92 ? 3.385 -3.444 14.879 1.00 93.88 92 LEU A O 1
ATOM 725 N N . ALA A 1 93 ? 2.991 -3.612 17.073 1.00 90.38 93 ALA A N 1
ATOM 726 C CA . ALA A 1 93 ? 4.191 -2.881 17.468 1.00 90.38 93 ALA A CA 1
ATOM 727 C C . ALA A 1 93 ? 5.489 -3.614 17.080 1.00 90.38 93 ALA A C 1
ATOM 729 O O . ALA A 1 93 ? 6.488 -2.956 16.800 1.00 90.38 93 ALA A O 1
ATOM 730 N N . GLU A 1 94 ? 5.468 -4.946 16.962 1.00 89.94 94 GLU A N 1
ATOM 731 C CA . GLU A 1 94 ? 6.613 -5.739 16.482 1.00 89.94 94 GLU A CA 1
ATOM 732 C C . GLU A 1 94 ? 6.991 -5.462 15.013 1.00 89.94 94 GLU A C 1
ATOM 734 O O . GLU A 1 94 ? 8.063 -5.864 14.563 1.00 89.94 94 GLU A O 1
ATOM 739 N N . LEU A 1 95 ? 6.119 -4.802 14.239 1.00 91.19 95 LEU A N 1
ATOM 740 C CA . LEU A 1 95 ? 6.372 -4.432 12.838 1.00 91.19 95 LEU A CA 1
ATOM 741 C C . LEU A 1 95 ? 7.137 -3.104 12.686 1.00 91.19 95 LEU A C 1
ATOM 743 O O . LEU A 1 95 ? 7.462 -2.697 11.565 1.00 91.19 95 LEU A O 1
ATOM 747 N N . ARG A 1 96 ? 7.379 -2.380 13.784 1.00 89.31 96 ARG A N 1
ATOM 748 C CA . ARG A 1 96 ? 8.025 -1.063 13.763 1.00 89.31 96 ARG A CA 1
ATOM 749 C C . ARG A 1 96 ? 9.509 -1.202 13.401 1.00 89.31 96 ARG A C 1
ATOM 751 O O . ARG A 1 96 ? 10.199 -2.106 13.864 1.00 89.31 96 ARG A O 1
ATOM 758 N N . ARG A 1 97 ? 10.007 -0.287 12.563 1.00 80.06 97 ARG A N 1
ATOM 759 C CA . ARG A 1 97 ? 11.437 -0.159 12.250 1.00 80.06 97 ARG A CA 1
ATOM 760 C C . ARG A 1 97 ? 12.040 0.845 13.244 1.00 80.06 97 ARG A C 1
ATOM 762 O O . ARG A 1 97 ? 11.773 2.035 13.129 1.00 80.06 97 ARG A O 1
ATOM 769 N N . ASP A 1 98 ? 12.814 0.336 14.202 1.00 68.25 98 ASP A N 1
ATOM 770 C CA . ASP A 1 98 ? 13.471 1.030 15.330 1.00 68.25 98 ASP A CA 1
ATOM 771 C C . ASP A 1 98 ? 12.594 1.532 16.499 1.00 68.25 98 ASP A C 1
ATOM 773 O O . ASP A 1 98 ? 11.570 2.192 16.336 1.00 68.25 98 ASP A O 1
ATOM 777 N N . ASP A 1 99 ? 13.105 1.298 17.715 1.00 55.41 99 ASP A N 1
ATOM 778 C CA . ASP A 1 99 ? 12.482 1.611 19.015 1.00 55.41 99 ASP A CA 1
ATOM 779 C C . ASP A 1 99 ? 12.614 3.091 19.438 1.00 55.41 99 ASP A C 1
ATOM 781 O O . ASP A 1 99 ? 12.024 3.526 20.431 1.00 55.41 99 ASP A O 1
ATOM 785 N N . ALA A 1 100 ? 13.432 3.877 18.728 1.00 49.66 100 ALA A N 1
ATOM 786 C CA . ALA A 1 100 ? 13.947 5.157 19.227 1.00 49.66 100 ALA A CA 1
ATOM 787 C C . ALA A 1 100 ? 12.949 6.327 19.157 1.00 49.66 100 ALA A C 1
ATOM 789 O O . ALA A 1 100 ? 13.150 7.348 19.814 1.00 49.66 100 ALA A O 1
ATOM 790 N N . LEU A 1 101 ? 11.872 6.197 18.380 1.00 54.72 101 LEU A N 1
ATOM 791 C CA . LEU A 1 101 ? 10.825 7.208 18.257 1.00 54.72 101 LEU A CA 1
ATOM 792 C C . LEU A 1 101 ? 9.479 6.485 18.269 1.00 54.72 101 LEU A C 1
ATOM 794 O O . LEU A 1 101 ? 8.982 6.078 17.223 1.00 54.72 101 LEU A O 1
ATOM 798 N N . GLN A 1 102 ? 8.921 6.296 19.469 1.00 55.59 102 GLN A N 1
ATOM 799 C CA . GLN A 1 102 ? 7.591 5.720 19.697 1.00 55.59 102 GLN A CA 1
ATOM 800 C C . GLN A 1 102 ? 6.497 6.666 19.176 1.00 55.59 102 GLN A C 1
ATOM 802 O O . GLN A 1 102 ? 5.755 7.269 19.945 1.00 55.59 102 GLN A O 1
ATOM 807 N N . VAL A 1 103 ? 6.422 6.844 17.860 1.00 61.97 103 VAL A N 1
ATOM 808 C CA . VAL A 1 103 ? 5.192 7.308 17.227 1.00 61.97 103 VAL A CA 1
ATOM 809 C C . VAL A 1 103 ? 4.306 6.081 17.120 1.00 61.97 103 VAL A C 1
ATOM 811 O O . VAL A 1 103 ? 4.672 5.098 16.467 1.00 61.97 103 VAL A O 1
ATOM 814 N N . ASP A 1 104 ? 3.176 6.119 17.817 1.00 67.00 104 ASP A N 1
ATOM 815 C CA . ASP A 1 104 ? 2.206 5.041 17.753 1.00 67.00 104 ASP A CA 1
ATOM 816 C C . ASP A 1 104 ? 1.778 4.800 16.299 1.00 67.00 104 ASP A C 1
ATOM 818 O O . ASP A 1 104 ? 1.596 5.729 15.516 1.00 67.00 104 ASP A O 1
ATOM 822 N N . ASP A 1 105 ? 1.658 3.524 15.943 1.00 75.75 105 ASP A N 1
ATOM 823 C CA . ASP A 1 105 ? 1.098 3.042 14.677 1.00 75.75 105 ASP A CA 1
ATOM 824 C C . ASP A 1 105 ? 1.933 3.263 13.395 1.00 75.75 105 ASP A C 1
ATOM 826 O O . ASP A 1 105 ? 1.419 3.040 12.306 1.00 75.75 105 ASP A O 1
ATOM 830 N N . CYS A 1 106 ? 3.226 3.603 13.477 1.00 90.75 106 CYS A N 1
ATOM 831 C CA . CYS A 1 106 ? 4.110 3.665 12.300 1.00 90.75 106 CYS A CA 1
ATOM 832 C C . CYS A 1 106 ? 4.798 2.321 11.996 1.00 90.75 106 CYS A C 1
ATOM 834 O O . CYS A 1 106 ? 5.782 1.959 12.644 1.00 90.75 106 CYS A O 1
ATOM 836 N N . PHE A 1 107 ? 4.338 1.587 10.984 1.00 93.81 107 PHE A N 1
ATOM 837 C CA . PHE A 1 107 ? 4.925 0.300 10.592 1.00 93.81 107 PHE A CA 1
ATOM 838 C C . PHE A 1 107 ? 4.583 -0.079 9.147 1.00 93.81 107 PHE A C 1
ATOM 840 O O . PHE A 1 107 ? 3.731 0.540 8.512 1.00 93.81 107 PHE A O 1
ATOM 847 N N . SER A 1 108 ? 5.240 -1.126 8.639 1.00 95.69 108 SER A N 1
ATOM 848 C CA . SER A 1 108 ? 4.967 -1.706 7.320 1.00 95.69 108 SER A CA 1
ATOM 849 C C . SER A 1 108 ? 4.590 -3.176 7.454 1.00 95.69 108 SER A C 1
ATOM 851 O O . SER A 1 108 ? 5.268 -3.927 8.150 1.00 95.69 108 SER A O 1
ATOM 853 N N . LEU A 1 109 ? 3.525 -3.582 6.773 1.00 96.94 109 LEU A N 1
ATOM 854 C CA . LEU A 1 109 ? 3.025 -4.946 6.711 1.00 96.94 109 LEU A CA 1
ATOM 855 C C . LEU A 1 109 ? 3.174 -5.463 5.277 1.00 96.94 109 LEU A C 1
ATOM 857 O O . LEU A 1 109 ? 2.669 -4.847 4.338 1.00 96.94 109 LEU A O 1
ATOM 861 N N . TYR A 1 110 ? 3.871 -6.588 5.131 1.00 96.62 110 TYR A N 1
ATOM 862 C CA . TYR A 1 110 ? 4.093 -7.269 3.857 1.00 96.62 110 TYR A CA 1
ATOM 863 C C . TYR A 1 110 ? 3.137 -8.450 3.775 1.00 96.62 110 TYR A C 1
ATOM 865 O O . TYR A 1 110 ? 3.097 -9.293 4.670 1.00 96.62 110 TYR A O 1
ATOM 873 N N . LEU A 1 111 ? 2.334 -8.478 2.723 1.00 97.81 111 LEU A N 1
ATOM 874 C CA . LEU A 1 111 ? 1.238 -9.411 2.553 1.00 97.81 111 LEU A CA 1
ATOM 875 C C . LEU A 1 111 ? 1.356 -10.110 1.212 1.00 97.81 111 LEU A C 1
ATOM 877 O O . LEU A 1 111 ? 1.771 -9.532 0.211 1.00 97.81 111 LEU A O 1
ATOM 881 N N . ARG A 1 112 ? 0.868 -11.341 1.167 1.00 96.75 112 ARG A N 1
ATOM 882 C CA . ARG A 1 112 ? 0.698 -12.064 -0.081 1.00 96.75 112 ARG A CA 1
ATOM 883 C C . ARG A 1 112 ? -0.321 -11.344 -0.963 1.00 96.75 112 ARG A C 1
ATOM 885 O O . ARG A 1 112 ? -1.498 -11.226 -0.605 1.00 96.75 112 ARG A O 1
ATOM 892 N N . ALA A 1 113 ? 0.105 -10.949 -2.157 1.00 96.31 113 ALA A N 1
ATOM 893 C CA . ALA A 1 113 ? -0.799 -10.425 -3.171 1.00 96.31 113 ALA A CA 1
ATOM 894 C C . ALA A 1 113 ? -1.517 -11.548 -3.945 1.00 96.31 113 ALA A C 1
ATOM 896 O O . ALA A 1 113 ? -1.027 -12.673 -4.063 1.00 96.31 113 ALA A O 1
ATOM 897 N N . ARG A 1 114 ? -2.691 -11.244 -4.518 1.00 94.12 114 ARG A N 1
ATOM 898 C CA . ARG A 1 114 ? -3.447 -12.192 -5.365 1.00 94.12 114 ARG A CA 1
ATOM 899 C C . ARG A 1 114 ? -2.795 -12.422 -6.728 1.00 94.12 114 ARG A C 1
ATOM 901 O O . ARG A 1 114 ? -2.712 -13.559 -7.178 1.00 94.12 114 ARG A O 1
ATOM 908 N N . ASN A 1 115 ? -2.375 -11.337 -7.382 1.00 92.62 115 ASN A N 1
ATOM 909 C CA . ASN A 1 115 ? -1.892 -11.326 -8.773 1.00 92.62 115 ASN A CA 1
ATOM 910 C C . ASN A 1 115 ? -0.541 -10.603 -8.940 1.00 92.62 115 ASN A C 1
ATOM 912 O O . ASN A 1 115 ? -0.128 -10.315 -10.061 1.00 92.62 115 ASN A O 1
ATOM 916 N N . HIS A 1 116 ? 0.122 -10.292 -7.828 1.00 92.81 116 HIS A N 1
ATOM 917 C CA . HIS A 1 116 ? 1.427 -9.633 -7.771 1.00 92.81 116 HIS A CA 1
ATOM 918 C C . HIS A 1 116 ? 2.352 -10.450 -6.866 1.00 92.81 116 HIS A C 1
ATOM 920 O O . HIS A 1 116 ? 1.907 -11.450 -6.299 1.00 92.81 116 HIS A O 1
ATOM 926 N N . PHE A 1 117 ? 3.623 -10.064 -6.763 1.00 91.44 117 PHE A N 1
ATOM 927 C CA . PHE A 1 117 ? 4.561 -10.772 -5.896 1.00 91.44 117 PHE A CA 1
ATOM 928 C C . PHE A 1 117 ? 4.168 -10.575 -4.427 1.00 91.44 117 PHE A C 1
ATOM 930 O O . PHE A 1 117 ? 3.739 -11.528 -3.783 1.00 91.44 117 PHE A O 1
ATOM 937 N N . ASP A 1 118 ? 4.156 -9.321 -3.974 1.00 95.00 118 ASP A N 1
ATOM 938 C CA . ASP A 1 118 ? 3.702 -8.918 -2.644 1.00 95.00 118 ASP A CA 1
ATOM 939 C C . ASP A 1 118 ? 2.801 -7.680 -2.720 1.00 95.00 118 ASP A C 1
ATOM 941 O O . ASP A 1 118 ? 2.811 -6.927 -3.699 1.00 95.00 118 ASP A O 1
ATOM 945 N N . ALA A 1 119 ? 1.994 -7.498 -1.679 1.00 97.75 119 ALA A N 1
ATOM 946 C CA . ALA A 1 119 ? 1.219 -6.303 -1.391 1.00 97.75 119 ALA A CA 1
ATOM 947 C C . ALA A 1 119 ? 1.708 -5.712 -0.072 1.00 97.75 119 ALA A C 1
ATOM 949 O O . ALA A 1 119 ? 1.889 -6.423 0.913 1.00 97.75 119 ALA A O 1
ATOM 950 N N . ILE A 1 120 ? 1.922 -4.405 -0.051 1.00 98.31 120 ILE A N 1
ATOM 951 C CA . ILE A 1 120 ? 2.583 -3.729 1.058 1.00 98.31 120 ILE A CA 1
ATOM 952 C C . ILE A 1 120 ? 1.675 -2.613 1.549 1.00 98.31 120 ILE A C 1
ATOM 954 O O . ILE A 1 120 ? 1.213 -1.783 0.765 1.00 98.31 120 ILE A O 1
ATOM 958 N N . VAL A 1 121 ? 1.440 -2.589 2.857 1.00 98.38 121 VAL A N 1
ATOM 959 C CA . VAL A 1 121 ? 0.699 -1.525 3.537 1.00 98.38 121 VAL A CA 1
ATOM 960 C C . VAL A 1 121 ? 1.613 -0.885 4.561 1.00 98.38 121 VAL A C 1
ATOM 962 O O . VAL A 1 121 ? 2.187 -1.575 5.397 1.00 98.38 121 VAL A O 1
ATOM 965 N N . THR A 1 122 ? 1.753 0.433 4.519 1.00 97.62 122 THR A N 1
ATOM 966 C CA . THR A 1 122 ? 2.525 1.183 5.507 1.00 97.62 122 THR A CA 1
ATOM 967 C C . THR A 1 122 ? 1.691 2.310 6.079 1.00 97.62 122 THR A C 1
ATOM 969 O O . THR A 1 122 ? 1.182 3.158 5.347 1.00 97.62 122 THR A O 1
ATOM 972 N N . LEU A 1 123 ? 1.570 2.315 7.402 1.00 96.19 123 LEU A N 1
ATOM 973 C CA . LEU A 1 123 ? 1.063 3.456 8.146 1.00 96.19 123 LEU A CA 1
ATOM 974 C C . LEU A 1 123 ? 2.250 4.368 8.453 1.00 96.19 123 LEU A C 1
ATOM 976 O O . LEU A 1 123 ? 3.248 3.929 9.028 1.00 96.19 123 LEU A O 1
ATOM 980 N N . THR A 1 124 ? 2.164 5.618 8.007 1.00 93.94 124 THR A N 1
ATOM 981 C CA . THR A 1 124 ? 3.262 6.582 8.138 1.00 93.94 124 THR A CA 1
ATOM 982 C C . THR A 1 124 ? 3.154 7.392 9.426 1.00 93.94 124 THR A C 1
ATOM 984 O O . THR A 1 124 ? 2.072 7.557 9.993 1.00 93.94 124 THR A O 1
ATOM 987 N N . ARG A 1 125 ? 4.277 7.978 9.852 1.00 91.06 125 ARG A N 1
ATOM 988 C CA . ARG A 1 125 ? 4.327 8.934 10.975 1.00 91.06 125 ARG A CA 1
ATOM 989 C C . ARG A 1 125 ? 3.524 10.205 10.707 1.00 91.06 125 ARG A C 1
ATOM 991 O O . ARG A 1 125 ? 3.087 10.858 11.648 1.00 91.06 125 ARG A O 1
ATOM 998 N N . ASP A 1 126 ? 3.320 10.532 9.435 1.00 89.81 126 ASP A N 1
ATOM 999 C CA . ASP A 1 126 ? 2.641 11.747 8.986 1.00 89.81 126 ASP A CA 1
ATOM 1000 C C . ASP A 1 126 ? 1.118 11.563 8.852 1.00 89.81 126 ASP A C 1
ATOM 1002 O O . ASP A 1 126 ? 0.424 12.447 8.354 1.00 89.81 126 ASP A O 1
ATOM 1006 N N . GLY A 1 127 ? 0.584 10.407 9.266 1.00 90.31 127 GLY A N 1
ATOM 1007 C CA . GLY A 1 127 ? -0.846 10.088 9.194 1.00 90.31 127 GLY A CA 1
ATOM 1008 C C . GLY A 1 127 ? -1.338 9.654 7.808 1.00 90.31 127 GLY A C 1
ATOM 1009 O O . GLY A 1 127 ? -2.489 9.241 7.678 1.00 90.31 127 GLY A O 1
ATOM 1010 N N . ALA A 1 128 ? -0.473 9.689 6.793 1.00 95.31 128 ALA A N 1
ATOM 1011 C CA . ALA A 1 128 ? -0.728 9.129 5.470 1.00 95.31 128 ALA A CA 1
ATOM 1012 C C . ALA A 1 128 ? -0.599 7.597 5.458 1.00 95.31 128 ALA A C 1
ATOM 1014 O O . ALA A 1 128 ? -0.054 6.988 6.390 1.00 95.31 128 ALA A O 1
ATOM 1015 N N . VAL A 1 129 ? -1.051 6.982 4.364 1.00 97.44 129 VAL A N 1
ATOM 1016 C CA . VAL A 1 129 ? -0.800 5.568 4.072 1.00 97.44 129 VAL A CA 1
ATOM 1017 C C . VAL A 1 129 ? 0.016 5.431 2.795 1.00 97.44 129 VAL A C 1
ATOM 1019 O O . VAL A 1 129 ? -0.273 6.067 1.781 1.00 97.44 129 VAL A O 1
ATOM 1022 N N . VAL A 1 130 ? 1.033 4.577 2.846 1.00 98.12 130 VAL A N 1
ATOM 1023 C CA . VAL A 1 130 ? 1.779 4.153 1.663 1.00 98.12 130 VAL A CA 1
ATOM 1024 C C . VAL A 1 130 ? 1.328 2.748 1.299 1.00 98.12 130 VAL A C 1
ATOM 1026 O O . VAL A 1 130 ? 1.439 1.819 2.100 1.00 98.12 130 VAL A O 1
ATOM 1029 N N . LEU A 1 131 ? 0.792 2.604 0.091 1.00 98.69 131 LEU A N 1
ATOM 1030 C CA . LEU A 1 131 ? 0.246 1.354 -0.432 1.00 98.69 131 LEU A CA 1
ATOM 1031 C C . LEU A 1 131 ? 1.049 0.947 -1.656 1.00 98.69 131 LEU A C 1
ATOM 1033 O O . LEU A 1 131 ? 1.362 1.791 -2.495 1.00 98.69 131 L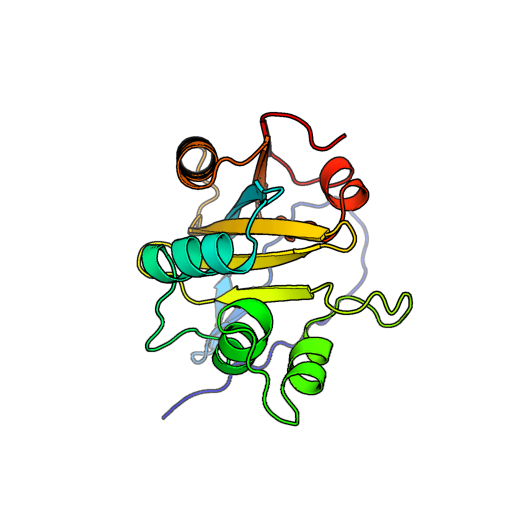EU A O 1
ATOM 1037 N N . GLY A 1 132 ? 1.406 -0.326 -1.769 1.00 97.94 132 GLY A N 1
ATOM 1038 C CA . GLY A 1 132 ? 2.257 -0.757 -2.866 1.00 97.94 132 GLY A CA 1
ATOM 1039 C C . GLY A 1 132 ? 2.127 -2.211 -3.247 1.00 97.94 132 GLY A C 1
ATOM 1040 O O . GLY A 1 132 ? 1.571 -3.032 -2.520 1.00 97.94 132 GLY A O 1
ATOM 1041 N N . LEU A 1 133 ? 2.653 -2.504 -4.428 1.00 98.00 133 LEU A N 1
ATOM 1042 C CA . LEU A 1 133 ? 2.710 -3.835 -5.002 1.00 98.00 133 LEU A CA 1
ATOM 1043 C C . LEU A 1 133 ? 4.110 -4.080 -5.548 1.00 98.00 133 LEU A C 1
ATOM 1045 O O . LEU A 1 133 ? 4.675 -3.219 -6.228 1.00 98.00 133 LEU A O 1
ATOM 1049 N N . SER A 1 134 ? 4.618 -5.279 -5.302 1.00 95.25 134 SER A N 1
ATOM 1050 C CA . SER A 1 134 ? 5.900 -5.734 -5.828 1.00 95.25 134 SER A CA 1
ATOM 1051 C C . SER A 1 134 ? 5.683 -6.572 -7.086 1.00 95.25 134 SER A C 1
ATOM 1053 O O . SER A 1 134 ? 4.761 -7.393 -7.175 1.00 95.25 134 SER A O 1
ATOM 1055 N N . LEU A 1 135 ? 6.533 -6.364 -8.085 1.00 92.81 135 LEU A N 1
ATOM 1056 C CA . LEU A 1 135 ? 6.604 -7.173 -9.295 1.00 92.81 135 LEU A CA 1
ATOM 1057 C C . LEU A 1 135 ? 7.857 -8.045 -9.243 1.00 92.81 135 LEU A C 1
ATOM 1059 O O . LEU A 1 135 ? 8.946 -7.550 -8.965 1.00 92.81 135 LEU A O 1
ATOM 1063 N N . ASP A 1 136 ? 7.696 -9.325 -9.568 1.00 86.44 136 ASP A N 1
ATOM 1064 C CA . ASP A 1 136 ? 8.815 -10.258 -9.699 1.00 86.44 136 ASP A CA 1
ATOM 1065 C C . ASP A 1 136 ? 9.706 -9.836 -10.885 1.00 86.44 136 ASP A C 1
ATOM 1067 O O . ASP A 1 136 ? 9.250 -9.812 -12.040 1.00 86.44 136 ASP A O 1
ATOM 1071 N N . ASP A 1 137 ? 10.971 -9.492 -10.619 1.00 77.56 137 ASP A N 1
ATOM 1072 C CA . ASP A 1 137 ? 11.954 -9.150 -11.651 1.00 77.56 137 ASP A CA 1
ATOM 1073 C C . ASP A 1 137 ? 13.243 -9.974 -11.556 1.00 77.56 137 ASP A C 1
ATOM 1075 O O . ASP A 1 137 ? 14.341 -9.448 -11.355 1.00 77.56 137 ASP A O 1
ATOM 1079 N N . PRO A 1 138 ? 13.171 -11.287 -11.824 1.00 70.25 138 PRO A N 1
ATOM 1080 C CA . PRO A 1 138 ? 14.298 -12.172 -11.595 1.00 70.25 138 PRO A CA 1
ATOM 1081 C C . PRO A 1 138 ? 15.527 -11.942 -12.453 1.00 70.25 138 PRO A C 1
ATOM 1083 O O . PRO A 1 138 ? 16.572 -12.545 -12.211 1.00 70.25 138 PRO A O 1
ATOM 1086 N N . TYR A 1 139 ? 15.409 -11.079 -13.455 1.00 72.31 139 TYR A N 1
ATOM 1087 C CA . TYR A 1 139 ? 16.454 -10.835 -14.431 1.00 72.31 139 TYR A CA 1
ATOM 1088 C C . TYR A 1 139 ? 16.722 -9.339 -14.650 1.00 72.31 139 TYR A C 1
ATOM 1090 O O . TYR A 1 139 ? 17.359 -9.005 -15.649 1.00 72.31 139 TYR A O 1
ATOM 1098 N N . GLY A 1 140 ? 16.230 -8.448 -13.775 1.00 68.56 140 GLY A N 1
ATOM 1099 C CA . GLY A 1 140 ? 16.470 -7.001 -13.874 1.00 68.56 140 GLY A CA 1
ATOM 1100 C C . GLY A 1 140 ? 16.006 -6.408 -15.209 1.00 68.56 140 GLY A C 1
ATOM 1101 O O . GLY A 1 140 ? 16.736 -5.656 -15.862 1.00 68.56 140 GLY A O 1
ATOM 1102 N N . ARG A 1 141 ? 14.851 -6.848 -15.719 1.00 73.19 141 ARG A N 1
ATOM 1103 C CA . ARG A 1 141 ? 14.429 -6.547 -17.090 1.00 73.19 141 ARG A CA 1
ATOM 1104 C C . ARG A 1 141 ? 13.909 -5.110 -17.160 1.00 73.19 141 ARG A C 1
ATOM 1106 O O . ARG A 1 141 ? 12.907 -4.806 -16.516 1.00 73.19 141 ARG A O 1
ATOM 1113 N N . PRO A 1 142 ? 14.398 -4.273 -18.097 1.00 75.06 142 PRO A N 1
ATOM 1114 C CA . PRO A 1 142 ? 13.897 -2.901 -18.279 1.00 75.06 142 PRO A CA 1
ATOM 1115 C C . PRO A 1 142 ? 12.383 -2.793 -18.541 1.00 75.06 142 PRO A C 1
ATOM 1117 O O . PRO A 1 142 ? 11.779 -1.729 -18.401 1.00 75.06 142 PRO A O 1
ATOM 1120 N N . ALA A 1 143 ? 11.748 -3.887 -18.973 1.00 84.50 143 ALA A N 1
ATOM 1121 C CA . ALA A 1 143 ? 10.305 -3.953 -19.154 1.00 84.50 143 ALA A CA 1
ATOM 1122 C C . ALA A 1 143 ? 9.529 -3.899 -17.825 1.00 84.50 143 ALA A C 1
ATOM 1124 O O . ALA A 1 143 ? 8.415 -3.374 -17.828 1.00 84.50 143 ALA A O 1
ATOM 1125 N N . VAL A 1 144 ? 10.095 -4.396 -16.717 1.00 87.38 144 VAL A N 1
ATOM 1126 C CA . VAL A 1 144 ? 9.418 -4.403 -15.412 1.00 87.38 144 VAL A CA 1
ATOM 1127 C C . VAL A 1 144 ? 9.279 -2.987 -14.872 1.00 87.38 144 VAL A C 1
ATOM 1129 O O . VAL A 1 144 ? 8.173 -2.616 -14.502 1.00 87.38 144 VAL A O 1
ATOM 1132 N N . GLY A 1 145 ? 10.300 -2.131 -14.983 1.00 89.69 145 GLY A N 1
ATOM 1133 C CA . GLY A 1 145 ? 10.175 -0.718 -14.595 1.00 89.69 145 GLY A CA 1
ATOM 1134 C C . GLY A 1 145 ? 9.041 0.021 -15.329 1.00 89.69 145 GLY A C 1
ATOM 1135 O O . GLY A 1 145 ? 8.284 0.785 -14.731 1.00 89.69 145 GLY A O 1
ATOM 1136 N N . LYS A 1 146 ? 8.819 -0.269 -16.622 1.00 91.56 146 LYS A N 1
ATOM 1137 C CA . LYS A 1 146 ? 7.668 0.284 -17.372 1.00 91.56 146 LYS A CA 1
ATOM 1138 C C . LYS A 1 146 ? 6.325 -0.260 -16.877 1.00 91.56 146 LYS A C 1
ATOM 1140 O O . LYS A 1 146 ? 5.334 0.472 -16.887 1.00 91.56 146 LYS A O 1
ATOM 1145 N N . GLN A 1 147 ? 6.275 -1.533 -16.487 1.00 94.06 147 GLN A N 1
ATOM 1146 C CA . GLN A 1 147 ? 5.078 -2.146 -15.906 1.00 94.06 147 GLN A CA 1
ATOM 1147 C C . GLN A 1 147 ? 4.786 -1.571 -14.520 1.00 94.06 147 GLN A C 1
ATOM 1149 O O . GLN A 1 147 ? 3.647 -1.183 -14.276 1.00 94.06 147 GLN A O 1
ATOM 1154 N N . ALA A 1 148 ? 5.805 -1.425 -13.675 1.00 94.94 148 ALA A N 1
ATOM 1155 C CA . ALA A 1 148 ? 5.721 -0.799 -12.362 1.00 94.94 148 ALA A CA 1
ATOM 1156 C C . ALA A 1 148 ? 5.230 0.649 -12.464 1.00 94.94 148 ALA A C 1
ATOM 1158 O O . ALA A 1 148 ? 4.304 1.033 -11.759 1.00 94.94 148 ALA A O 1
ATOM 1159 N N . LEU A 1 149 ? 5.742 1.432 -13.419 1.00 96.00 149 LEU A N 1
ATOM 1160 C CA . LEU A 1 149 ? 5.251 2.790 -13.668 1.00 96.00 149 LEU A CA 1
ATOM 1161 C C . LEU A 1 149 ? 3.771 2.811 -14.085 1.00 96.00 149 LEU A C 1
ATOM 1163 O O . LEU A 1 149 ? 3.010 3.682 -13.660 1.00 96.00 149 LEU A O 1
ATOM 1167 N N . LYS A 1 150 ? 3.343 1.872 -14.940 1.00 96.88 150 LYS A N 1
ATOM 1168 C CA . LYS A 1 150 ? 1.932 1.757 -15.338 1.00 96.88 150 LYS A CA 1
ATOM 1169 C C . LYS A 1 150 ? 1.054 1.352 -14.151 1.00 96.88 150 LYS A C 1
ATOM 1171 O O . LYS A 1 150 ? -0.035 1.902 -14.009 1.00 96.88 150 LYS A O 1
ATOM 1176 N N . LEU A 1 151 ? 1.530 0.423 -13.326 1.00 96.75 151 LEU A N 1
ATOM 1177 C CA . LEU A 1 151 ? 0.858 -0.029 -12.113 1.00 96.75 151 LEU A CA 1
ATOM 1178 C C . LEU A 1 151 ? 0.704 1.115 -11.111 1.00 96.75 151 LEU A C 1
ATOM 1180 O O . LEU A 1 151 ? -0.408 1.383 -10.680 1.00 96.75 151 LEU A O 1
ATOM 1184 N N . ALA A 1 152 ? 1.779 1.855 -10.837 1.00 97.88 152 ALA A N 1
ATOM 1185 C CA . ALA A 1 152 ? 1.761 3.027 -9.969 1.00 97.88 152 ALA A CA 1
ATOM 1186 C C . ALA A 1 152 ? 0.724 4.061 -10.424 1.00 97.88 152 ALA A C 1
ATOM 1188 O O . ALA A 1 152 ? -0.082 4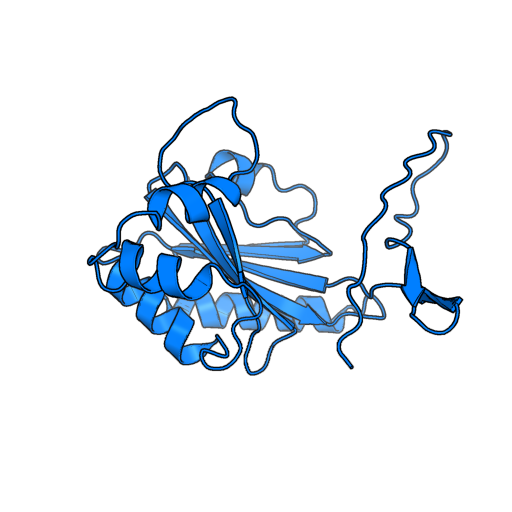.514 -9.623 1.00 97.88 152 ALA A O 1
ATOM 1189 N N . LYS A 1 153 ? 0.666 4.384 -11.724 1.00 98.19 153 LYS A N 1
ATOM 1190 C CA . LYS A 1 153 ? -0.357 5.302 -12.259 1.00 98.19 153 LYS A CA 1
ATOM 1191 C C . LYS A 1 153 ? -1.785 4.780 -12.087 1.00 98.19 153 LYS A C 1
ATOM 1193 O O . LYS A 1 153 ? -2.686 5.576 -11.848 1.00 98.19 153 LYS A O 1
ATOM 1198 N N . ALA A 1 154 ? -1.995 3.473 -12.244 1.00 97.69 154 ALA A N 1
ATOM 1199 C CA . ALA A 1 154 ? -3.304 2.862 -12.032 1.00 97.69 154 ALA A CA 1
ATOM 1200 C C . ALA A 1 154 ? -3.709 2.927 -10.553 1.00 97.69 154 ALA A C 1
ATOM 1202 O O . ALA A 1 154 ? -4.805 3.389 -10.260 1.00 97.69 154 ALA A O 1
ATOM 1203 N N . LEU A 1 155 ? -2.797 2.574 -9.641 1.00 97.88 155 LEU A N 1
ATOM 1204 C CA . LEU A 1 155 ? -3.003 2.686 -8.196 1.00 97.88 155 LEU A CA 1
ATOM 1205 C C . LEU A 1 155 ? -3.281 4.130 -7.771 1.00 97.88 155 LEU A C 1
ATOM 1207 O O . LEU A 1 155 ? -4.192 4.359 -6.985 1.00 97.88 155 LEU A O 1
ATOM 1211 N N . MET A 1 156 ? -2.546 5.109 -8.317 1.00 98.12 156 MET A N 1
ATOM 1212 C CA . MET A 1 156 ? -2.800 6.523 -8.027 1.00 98.12 156 MET A CA 1
ATOM 1213 C C . MET A 1 156 ? -4.224 6.926 -8.405 1.00 98.12 156 MET A C 1
ATOM 1215 O O . MET A 1 156 ? -4.896 7.582 -7.621 1.00 98.12 156 MET A O 1
ATOM 1219 N N . ALA A 1 157 ? -4.689 6.527 -9.591 1.00 97.44 157 ALA A N 1
ATOM 1220 C CA . ALA A 1 157 ? -6.034 6.857 -10.050 1.00 97.44 157 ALA A CA 1
ATOM 1221 C C . ALA A 1 157 ? -7.127 6.118 -9.259 1.00 97.44 157 ALA A C 1
ATOM 1223 O O . ALA A 1 157 ? -8.189 6.681 -9.022 1.00 97.44 157 ALA A O 1
ATOM 1224 N N . GLU A 1 158 ? -6.885 4.864 -8.875 1.00 96.88 158 GLU A N 1
ATOM 1225 C CA . GLU A 1 158 ? -7.838 4.043 -8.119 1.00 96.88 158 GLU A CA 1
ATOM 1226 C C . GLU A 1 158 ? -7.996 4.508 -6.667 1.00 96.88 158 GLU A C 1
ATOM 1228 O O . GLU A 1 158 ? -9.103 4.496 -6.136 1.00 96.88 158 GLU A O 1
ATOM 1233 N N . LEU A 1 159 ? -6.895 4.919 -6.036 1.00 96.75 159 LEU A N 1
ATOM 1234 C CA . LEU A 1 159 ? -6.827 5.232 -4.606 1.00 96.75 159 LEU A CA 1
ATOM 1235 C C . LEU A 1 159 ? -6.745 6.738 -4.324 1.00 96.75 159 LEU A C 1
ATOM 1237 O O . LEU A 1 159 ? -6.470 7.121 -3.191 1.00 96.75 159 LEU A O 1
ATOM 1241 N N . ASP A 1 160 ? -6.943 7.573 -5.349 1.00 96.12 160 ASP A N 1
ATOM 1242 C CA . ASP A 1 160 ? -6.815 9.037 -5.288 1.00 96.12 160 ASP A CA 1
ATOM 1243 C C . ASP A 1 160 ? -5.489 9.491 -4.645 1.00 96.12 160 ASP A C 1
ATOM 1245 O O . ASP A 1 160 ? -5.426 10.370 -3.786 1.00 96.12 160 ASP A O 1
ATOM 1249 N N . ALA A 1 161 ? -4.397 8.822 -5.022 1.00 97.56 161 ALA A N 1
ATOM 1250 C CA . ALA A 1 161 ? -3.087 9.059 -4.433 1.00 97.56 161 ALA A CA 1
ATOM 1251 C C . ALA A 1 161 ? -2.426 10.314 -5.020 1.00 97.56 161 ALA A C 1
ATOM 1253 O O . ALA A 1 161 ? -2.457 10.549 -6.232 1.00 97.56 161 ALA A O 1
ATOM 1254 N N . VAL A 1 162 ? -1.737 11.080 -4.173 1.00 97.56 162 VAL A N 1
ATOM 1255 C CA . VAL A 1 162 ? -1.118 12.362 -4.557 1.00 97.56 162 VAL A CA 1
ATOM 1256 C C . VAL A 1 162 ? 0.267 12.190 -5.179 1.00 97.56 162 VAL A C 1
ATOM 1258 O O . VAL A 1 162 ? 0.707 13.020 -5.977 1.00 97.56 162 VAL A O 1
ATOM 1261 N N . ALA A 1 163 ? 0.947 11.089 -4.855 1.00 98.12 163 ALA A N 1
ATOM 1262 C CA . ALA A 1 163 ? 2.269 10.784 -5.377 1.00 98.12 163 ALA A CA 1
ATOM 1263 C C . ALA A 1 163 ? 2.486 9.279 -5.556 1.00 98.12 163 ALA A C 1
ATOM 1265 O O . ALA A 1 163 ? 1.814 8.450 -4.940 1.00 98.12 163 ALA A O 1
ATOM 1266 N N . ALA A 1 164 ? 3.465 8.929 -6.385 1.00 98.25 164 ALA A N 1
ATOM 1267 C CA . ALA A 1 164 ? 3.959 7.569 -6.528 1.00 98.25 164 ALA A CA 1
ATOM 1268 C C . ALA A 1 164 ? 5.477 7.523 -6.670 1.00 98.25 164 ALA A C 1
ATOM 1270 O O . ALA A 1 164 ? 6.098 8.455 -7.187 1.00 98.25 164 ALA A O 1
ATOM 1271 N N . MET A 1 165 ? 6.062 6.400 -6.272 1.00 97.69 165 MET A N 1
ATOM 1272 C CA . MET A 1 165 ? 7.465 6.083 -6.499 1.00 97.69 165 MET A CA 1
ATOM 1273 C C . MET A 1 165 ? 7.641 4.599 -6.797 1.00 97.69 165 MET A C 1
ATOM 1275 O O . MET A 1 165 ? 6.797 3.781 -6.441 1.00 97.69 165 MET A O 1
ATOM 1279 N N . GLY A 1 166 ? 8.746 4.241 -7.434 1.00 95.62 166 GLY A N 1
ATOM 1280 C CA . GLY A 1 166 ? 9.113 2.842 -7.578 1.00 95.62 166 GLY A CA 1
ATOM 1281 C C . GLY A 1 166 ? 10.573 2.649 -7.933 1.00 95.62 166 GLY A C 1
ATOM 1282 O O . GLY A 1 166 ? 11.224 3.565 -8.441 1.00 95.62 166 GLY A O 1
ATOM 1283 N N . GLY A 1 167 ? 11.081 1.459 -7.650 1.00 93.12 167 GLY A N 1
ATOM 1284 C CA . GLY A 1 167 ? 12.463 1.065 -7.893 1.00 93.12 167 GLY A CA 1
ATOM 1285 C C . GLY A 1 167 ? 12.723 -0.362 -7.429 1.00 93.12 167 GLY A C 1
ATOM 1286 O O . GLY A 1 167 ? 11.814 -1.053 -6.973 1.00 93.12 167 GLY A O 1
ATOM 1287 N N . ILE A 1 168 ? 13.973 -0.794 -7.547 1.00 90.56 168 ILE A N 1
ATOM 1288 C CA . ILE A 1 168 ? 14.394 -2.141 -7.162 1.00 90.56 168 ILE A CA 1
ATOM 1289 C C . ILE A 1 168 ? 14.665 -2.195 -5.656 1.00 90.56 168 ILE A C 1
ATOM 1291 O O . ILE A 1 168 ? 15.498 -1.429 -5.161 1.00 90.56 168 ILE A O 1
ATOM 1295 N N . GLU A 1 169 ? 14.006 -3.128 -4.960 1.00 87.50 169 GLU A N 1
ATOM 1296 C CA . GLU A 1 169 ? 14.192 -3.393 -3.523 1.00 87.50 169 GLU A CA 1
ATOM 1297 C C . GLU A 1 169 ? 14.118 -2.101 -2.693 1.00 87.50 169 GLU A C 1
ATOM 1299 O O . GLU A 1 169 ? 15.009 -1.769 -1.899 1.00 87.50 169 GLU A O 1
ATOM 1304 N N . VAL A 1 170 ? 13.081 -1.304 -2.950 1.00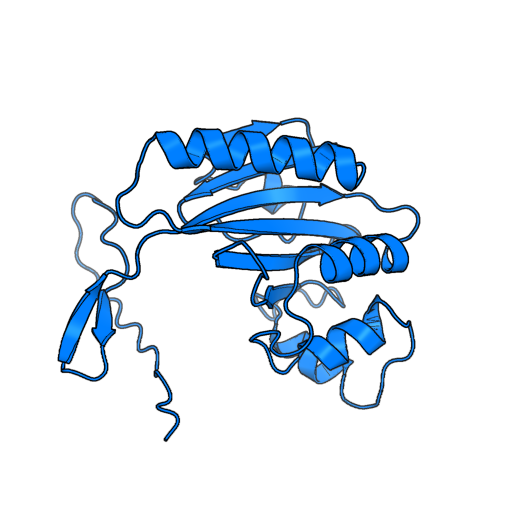 89.94 170 VAL A N 1
ATOM 1305 C CA . VAL A 1 170 ? 12.907 -0.012 -2.291 1.00 89.94 170 VAL A CA 1
ATOM 1306 C C . VAL A 1 170 ? 12.070 -0.245 -1.040 1.00 89.94 170 VAL A C 1
ATOM 1308 O O . VAL A 1 170 ? 10.915 -0.652 -1.159 1.00 89.94 170 VAL A O 1
ATOM 1311 N N . PRO A 1 171 ? 12.586 0.033 0.170 1.00 91.94 171 PRO A N 1
ATOM 1312 C CA . PRO A 1 171 ? 11.770 -0.097 1.367 1.00 91.94 171 PRO A CA 1
ATOM 1313 C C . PRO A 1 171 ? 10.595 0.893 1.301 1.00 91.94 171 PRO A C 1
ATOM 1315 O O . PRO A 1 171 ? 10.788 2.036 0.874 1.00 91.94 171 PRO A O 1
ATOM 1318 N N . PRO A 1 172 ? 9.388 0.504 1.748 1.00 93.81 172 PRO A N 1
ATOM 1319 C CA . PRO A 1 172 ? 8.244 1.403 1.748 1.00 93.81 172 PRO A CA 1
ATOM 1320 C C . PRO A 1 172 ? 8.530 2.587 2.685 1.00 93.81 172 PRO A C 1
ATOM 1322 O O . PRO A 1 172 ? 8.925 2.358 3.831 1.00 93.81 172 PRO A O 1
ATOM 1325 N N . PRO A 1 173 ? 8.360 3.844 2.259 1.00 94.12 173 PRO A N 1
ATOM 1326 C CA . PRO A 1 173 ? 8.601 4.983 3.142 1.00 94.12 173 PRO A CA 1
ATOM 1327 C C . PRO A 1 173 ? 7.633 5.036 4.329 1.00 94.12 173 PRO A C 1
ATOM 1329 O O . PRO A 1 173 ? 6.429 4.856 4.159 1.00 94.12 173 PRO A O 1
ATOM 1332 N N . GLN A 1 174 ? 8.148 5.328 5.526 1.00 93.81 174 GLN A N 1
ATOM 1333 C CA . GLN A 1 174 ? 7.353 5.540 6.746 1.00 93.81 174 GLN A CA 1
ATOM 1334 C C . GLN A 1 174 ? 7.150 7.020 7.107 1.00 93.81 174 GLN A C 1
ATOM 1336 O O . GLN A 1 174 ? 6.477 7.332 8.092 1.00 93.81 174 GLN A O 1
ATOM 1341 N N . SER A 1 175 ? 7.699 7.939 6.312 1.00 93.00 175 SER A N 1
ATOM 1342 C CA . SER A 1 175 ? 7.514 9.386 6.456 1.00 93.00 175 SER A CA 1
ATOM 1343 C C . SER A 1 175 ? 7.726 10.124 5.130 1.00 93.00 175 SER A C 1
ATOM 1345 O O . SER A 1 175 ? 8.293 9.557 4.193 1.00 93.00 175 SER A O 1
ATOM 1347 N N . ARG A 1 176 ? 7.330 11.400 5.053 1.00 94.31 176 ARG A N 1
ATOM 1348 C CA . ARG A 1 176 ? 7.619 12.290 3.912 1.00 94.31 176 ARG A CA 1
ATOM 1349 C C . ARG A 1 176 ? 9.120 12.468 3.702 1.00 94.31 176 ARG A C 1
ATOM 1351 O O . ARG A 1 176 ? 9.582 12.489 2.566 1.00 94.31 176 ARG A O 1
ATOM 1358 N N . GLN A 1 177 ? 9.891 12.519 4.791 1.00 92.56 177 GLN A N 1
ATOM 1359 C CA . GLN A 1 177 ? 11.351 12.594 4.720 1.00 92.56 177 GLN A CA 1
ATOM 1360 C C . GLN A 1 177 ? 11.935 11.333 4.073 1.00 92.56 177 GLN A C 1
ATOM 1362 O O . GLN A 1 177 ? 12.693 11.431 3.113 1.00 92.56 177 GLN A O 1
ATOM 1367 N N . GLU A 1 178 ? 11.530 10.144 4.531 1.00 92.81 178 GLU A N 1
ATOM 1368 C CA . GLU A 1 178 ? 11.943 8.886 3.895 1.00 92.81 178 GLU A CA 1
ATOM 1369 C C . GLU A 1 178 ? 11.477 8.800 2.442 1.00 92.81 178 GLU A C 1
ATOM 1371 O O . GLU A 1 178 ? 12.201 8.286 1.588 1.00 92.81 178 GLU A O 1
ATOM 1376 N N . TRP A 1 179 ? 10.283 9.325 2.147 1.00 94.69 179 TRP A N 1
ATOM 1377 C CA . TRP A 1 179 ? 9.793 9.402 0.782 1.00 94.69 179 TRP A CA 1
ATOM 1378 C C . TRP A 1 179 ? 10.744 10.236 -0.062 1.00 94.69 179 TRP A C 1
ATOM 1380 O O . TRP A 1 179 ? 11.178 9.738 -1.092 1.00 94.69 179 TRP A O 1
ATOM 1390 N N . ALA A 1 180 ? 11.118 11.446 0.360 1.00 92.00 180 ALA A N 1
ATOM 1391 C CA . ALA A 1 180 ? 12.052 12.310 -0.362 1.00 92.00 180 ALA A CA 1
ATOM 1392 C C . ALA A 1 180 ? 13.447 11.673 -0.521 1.00 92.00 180 ALA A C 1
ATOM 1394 O O . ALA A 1 180 ? 14.020 11.702 -1.614 1.00 92.00 180 ALA A O 1
ATOM 1395 N N . ASP A 1 181 ? 13.947 11.023 0.531 1.00 89.75 181 ASP A N 1
ATOM 1396 C CA . ASP A 1 181 ? 15.315 10.498 0.610 1.00 89.75 181 ASP A CA 1
ATOM 1397 C C . ASP A 1 181 ? 15.511 9.125 -0.048 1.00 89.75 181 ASP A C 1
ATOM 1399 O O . ASP A 1 181 ? 16.642 8.638 -0.116 1.00 89.75 181 ASP A O 1
ATOM 1403 N N . ALA A 1 182 ? 14.449 8.469 -0.534 1.00 85.88 182 ALA A N 1
ATOM 1404 C CA . ALA A 1 182 ? 14.548 7.115 -1.083 1.00 85.88 182 ALA A CA 1
ATOM 1405 C C . ALA A 1 182 ? 15.481 7.045 -2.315 1.00 85.88 182 ALA A C 1
ATOM 1407 O O . ALA A 1 182 ? 15.076 7.279 -3.459 1.00 85.88 182 ALA A O 1
ATOM 1408 N N . ALA A 1 183 ? 16.744 6.690 -2.065 1.00 73.69 183 ALA A N 1
ATOM 1409 C CA . ALA A 1 183 ? 17.855 6.778 -3.013 1.00 73.69 183 ALA A CA 1
ATOM 1410 C C . ALA A 1 183 ? 17.811 5.738 -4.146 1.00 73.69 183 ALA A C 1
ATOM 1412 O O . ALA A 1 183 ? 18.402 5.957 -5.199 1.00 73.69 183 ALA A O 1
ATOM 1413 N N . ARG A 1 184 ? 17.107 4.616 -3.946 1.00 79.12 184 ARG A N 1
ATOM 1414 C CA . ARG A 1 184 ? 16.966 3.515 -4.924 1.00 79.12 184 ARG A CA 1
ATOM 1415 C C . ARG A 1 184 ? 15.753 3.678 -5.852 1.00 79.12 184 ARG A C 1
ATOM 1417 O O . ARG A 1 184 ? 15.345 2.741 -6.529 1.00 79.12 184 ARG A O 1
ATOM 1424 N N . THR A 1 185 ? 15.161 4.868 -5.873 1.00 87.44 185 THR A N 1
ATOM 1425 C CA . THR A 1 185 ? 13.968 5.157 -6.668 1.00 87.44 185 THR A CA 1
ATOM 1426 C C . THR A 1 185 ? 14.333 5.389 -8.135 1.00 87.44 185 THR A C 1
ATOM 1428 O O . THR A 1 185 ? 15.121 6.277 -8.449 1.00 87.44 185 THR A O 1
ATOM 1431 N N . GLU A 1 186 ? 13.715 4.638 -9.044 1.00 92.81 186 GLU A N 1
ATOM 1432 C CA . GLU A 1 186 ? 13.878 4.798 -10.494 1.00 92.81 186 GLU A CA 1
ATOM 1433 C C . GLU A 1 186 ? 12.878 5.785 -11.105 1.00 92.81 186 GLU A C 1
ATOM 1435 O O . GLU A 1 186 ? 13.176 6.438 -12.106 1.00 92.81 186 GLU A O 1
ATOM 1440 N N . PHE A 1 187 ? 11.684 5.916 -10.518 1.00 94.50 187 PHE A N 1
ATOM 1441 C CA . PHE A 1 187 ? 10.710 6.921 -10.936 1.00 94.50 187 PHE A CA 1
ATOM 1442 C C . PHE A 1 187 ? 9.977 7.545 -9.754 1.00 94.50 187 PHE A C 1
ATOM 1444 O O . PHE A 1 187 ? 9.709 6.890 -8.749 1.00 94.50 187 PHE A O 1
ATOM 1451 N N . ARG A 1 188 ? 9.576 8.807 -9.928 1.00 95.75 188 ARG A N 1
ATOM 1452 C CA . ARG A 1 188 ? 8.660 9.529 -9.041 1.00 95.75 188 ARG A CA 1
ATOM 1453 C C . ARG A 1 188 ? 7.594 10.244 -9.858 1.00 95.75 188 ARG A C 1
ATOM 1455 O O . ARG A 1 188 ? 7.865 10.708 -10.966 1.00 95.75 188 ARG A O 1
ATOM 1462 N N . ILE A 1 189 ? 6.389 10.319 -9.312 1.00 96.81 189 ILE A N 1
ATOM 1463 C CA . ILE A 1 189 ? 5.248 11.042 -9.872 1.00 96.81 189 ILE A CA 1
ATOM 1464 C C . ILE A 1 189 ? 4.623 11.845 -8.738 1.00 96.81 189 ILE A C 1
ATOM 1466 O O . ILE A 1 189 ? 4.405 11.293 -7.665 1.00 96.81 189 ILE A O 1
ATOM 1470 N N . GLY A 1 190 ? 4.303 13.113 -8.990 1.00 93.31 190 GLY A N 1
ATOM 1471 C CA . GLY A 1 190 ? 3.756 13.991 -7.958 1.00 93.31 190 GLY A CA 1
ATOM 1472 C C . GLY A 1 190 ? 4.786 14.353 -6.889 1.00 93.31 190 GLY A C 1
ATOM 1473 O O . GLY A 1 190 ? 5.989 14.155 -7.071 1.00 93.31 190 GLY A O 1
ATOM 1474 N N . ASP A 1 191 ? 4.288 14.906 -5.792 1.00 88.44 191 ASP A N 1
ATOM 1475 C CA . ASP A 1 191 ? 5.068 15.341 -4.640 1.00 88.44 191 ASP A CA 1
ATOM 1476 C C . ASP A 1 191 ? 4.231 15.141 -3.374 1.00 88.44 191 ASP A C 1
ATOM 1478 O O . ASP A 1 191 ? 3.000 15.173 -3.431 1.00 88.44 191 ASP A O 1
ATOM 1482 N N . VAL A 1 192 ? 4.902 14.907 -2.253 1.00 90.06 192 VAL A N 1
ATOM 1483 C CA . VAL A 1 192 ? 4.271 14.752 -0.940 1.00 90.06 192 VAL A CA 1
ATOM 1484 C C . VAL A 1 192 ? 4.512 15.971 -0.046 1.00 90.06 192 VAL A C 1
ATOM 1486 O O . VAL A 1 192 ? 3.904 16.032 1.011 1.00 90.06 192 VAL A O 1
ATOM 1489 N N . GLY A 1 193 ? 5.299 16.967 -0.467 1.00 78.75 193 GLY A N 1
ATOM 1490 C CA . GLY A 1 193 ? 5.486 18.214 0.288 1.00 78.75 193 GLY A CA 1
ATOM 1491 C C . GLY A 1 193 ? 6.478 18.117 1.440 1.00 78.75 193 GLY A C 1
ATOM 1492 O O . GLY A 1 193 ? 6.367 17.186 2.268 1.00 78.75 193 GLY A O 1
#